Protein AF-A0A3C0WS00-F1 (afdb_monomer)

Foldseek 3Di:
DFDADAPPDQCVVLPPDHRWAWQDKAPRGDDPVDDPVNVVVSVDDDQQDWIKTWTHPPPHPDIDITIGGDHDDDDDQWDWDADPVHLQEIEIEGQEFDPCNLVVVVVSVVVSVVSPHQAYEYELELYAYYDLVRLVSNLQQADAFFQWQKWKFFPPDDIDTDGHHHHHVCNPGHYEYEYAQNRHDSSLSNQQSCVLRVRYFYEEYFYNQHFFDWDWDADPVRDIDTHGGIGMDGPSRPPDDHRRGDGGPHYDPDPDDDPVRRVVVVVVVVVVPD

Radius of gyration: 19.8 Å; Cα contacts (8 Å, |Δi|>4): 601; chains: 1; bounding box: 46×60×44 Å

Sequence (274 aa):
MRVYPYPNSPAAEAGVPSGSILLSVDDLTVDSDTPDDAVISALRGDVGSKVVVRVTPQGATEPVSFSIERREFGIPSVSWFILPEQPALGVVKVTGFSATTADEISAAIQDVEVQGASALVLDLRDNGGGLVEAGVDVVKLFAKAGSTIIAQHQPDRADQVTRTLTNGKYADLPLLVLVNQNTASSAEIVAGALQALDRASIIGKQTYGKDTIQLVFDLTDGSSIHVTSARWSLPANPAFTSGAGIVPDFPLTLDAPADSDYYRAALEVYSSNP

Solvent-accessible surface area (backbone atoms only — not comparable to full-atom values): 14671 Å² total; per-residue (Å²): 86,72,41,66,56,50,86,95,28,50,47,38,75,57,61,55,57,67,60,12,35,44,44,27,43,64,92,45,74,44,53,94,83,54,54,67,67,60,54,54,53,60,74,50,76,60,72,76,39,76,45,42,38,32,27,31,42,76,96,53,92,63,74,49,77,41,76,27,58,36,66,92,70,87,80,68,38,51,46,65,50,66,42,84,94,43,50,47,36,20,37,39,36,35,61,36,32,41,93,56,34,45,60,46,48,54,51,47,51,54,54,32,42,76,72,54,23,71,31,40,34,42,33,29,49,68,6,66,13,58,41,56,66,27,21,52,48,44,40,43,37,42,34,50,51,69,41,61,48,38,32,38,46,38,83,101,50,80,70,48,72,44,60,35,85,50,63,17,91,44,45,85,55,48,42,36,36,37,37,20,57,48,13,13,32,21,39,41,51,32,52,40,30,32,43,41,66,75,56,27,55,33,33,28,39,50,22,51,18,49,41,65,39,67,47,78,45,78,44,98,85,76,52,72,50,78,43,79,60,32,36,52,49,43,86,56,26,88,85,65,44,90,61,60,29,47,74,38,80,48,63,58,83,62,94,79,68,53,74,69,51,56,56,50,50,52,49,56,51,39,76,75,61,116

pLDDT: mean 93.08, std 5.53, range [60.69, 98.62]

Secondary structure (DSSP, 8-state):
-EE-PPTTSHHHHTTPPTTEEEEEETTEE--SSS-HHHHHHHH---TT-EEEEEEE-TT-SS-EEEEEE-------SEEEEEETTEEEEEEEEE--B-TTHHHHHHHHHHHHHHTT--EEEEE-TT---B-HHHHHHHHHHHPPTT-EEEEEE-TTS--EEEE-SS--TTTTS-EEEEE-TT--THHHHHHHHHHHTT-SEEEES------EEEEEEE-TTS-EEEEEEEEEE-TT-TT--TTT-PPPSEE--SSS--HHHHHHHHHHHHHH--

Nearest PDB structures (foldseek):
  8sxg-assembly1_A  TM=6.973E-01  e=4.260E-23  Pseudomonas aeruginosa
  8sxe-assembly1_A  TM=7.063E-01  e=1.933E-22  Pseudomonas aeruginosa
  8sxh-assembly1_I  TM=6.949E-01  e=6.912E-23  Pseudomonas aeruginosa
  8sxe-assembly1_B  TM=6.191E-01  e=1.191E-22  Pseudomonas aeruginosa
  8sxf-assembly1_B  TM=6.201E-01  e=6.885E-22  Pseudomonas aeruginosa

Mean predicted aligned error: 6.3 Å

Structure (mmCIF, N/CA/C/O backbone):
data_AF-A0A3C0WS00-F1
#
_entry.id   AF-A0A3C0WS00-F1
#
loop_
_atom_site.group_PDB
_atom_site.id
_atom_site.type_symbol
_atom_site.label_atom_id
_atom_site.label_alt_id
_atom_site.label_comp_id
_atom_site.label_asym_id
_atom_site.label_entity_id
_atom_site.label_seq_id
_atom_site.pdbx_PDB_ins_code
_atom_site.Cartn_x
_atom_site.Cartn_y
_atom_site.Cartn_z
_atom_site.occupancy
_atom_site.B_iso_or_equiv
_atom_site.auth_seq_id
_atom_site.auth_comp_id
_atom_site.auth_asym_id
_atom_site.auth_atom_id
_atom_site.pdbx_PDB_model_num
ATOM 1 N N . MET A 1 1 ? 4.156 15.628 -13.295 1.00 81.25 1 MET A N 1
ATOM 2 C CA . MET A 1 1 ? 3.982 14.662 -12.177 1.00 81.25 1 MET A CA 1
ATOM 3 C C . MET A 1 1 ? 4.979 14.934 -11.049 1.00 81.25 1 MET A C 1
ATOM 5 O O . MET A 1 1 ? 6.005 15.556 -11.315 1.00 81.25 1 MET A O 1
ATOM 9 N N . ARG A 1 2 ? 4.708 14.485 -9.813 1.00 87.19 2 ARG A N 1
ATOM 10 C CA . ARG A 1 2 ? 5.693 14.504 -8.710 1.00 87.19 2 ARG A CA 1
ATOM 11 C C . ARG A 1 2 ? 6.498 13.205 -8.699 1.00 87.19 2 ARG A C 1
ATOM 13 O O . ARG A 1 2 ? 5.938 12.149 -8.973 1.00 87.19 2 ARG A O 1
ATOM 20 N N . VAL A 1 3 ? 7.786 13.285 -8.375 1.00 88.50 3 VAL A N 1
ATOM 21 C CA . VAL A 1 3 ? 8.678 12.121 -8.275 1.00 88.50 3 VAL A CA 1
ATOM 22 C C . VAL A 1 3 ? 9.206 11.935 -6.859 1.00 88.50 3 VAL A C 1
ATOM 24 O O . VAL A 1 3 ? 9.536 12.895 -6.164 1.00 88.50 3 VAL A O 1
ATOM 27 N N . TYR A 1 4 ? 9.311 10.673 -6.457 1.00 87.00 4 TYR A N 1
ATOM 28 C CA . TYR A 1 4 ? 9.761 10.245 -5.137 1.00 87.00 4 TYR A CA 1
ATOM 29 C C . TYR A 1 4 ? 10.824 9.157 -5.337 1.00 87.00 4 TYR A C 1
ATOM 31 O O . TYR A 1 4 ? 10.469 7.997 -5.557 1.00 87.00 4 TYR A O 1
ATOM 39 N N . PRO A 1 5 ? 12.121 9.517 -5.383 1.00 88.12 5 PRO A N 1
ATOM 40 C CA . PRO A 1 5 ? 13.195 8.547 -5.574 1.00 88.12 5 PRO A CA 1
ATOM 41 C C . PRO A 1 5 ? 13.156 7.444 -4.516 1.00 88.12 5 PRO A C 1
ATOM 43 O O . PRO A 1 5 ? 13.044 7.733 -3.326 1.00 88.12 5 PRO A O 1
ATOM 46 N N . TYR A 1 6 ? 13.292 6.183 -4.936 1.00 84.19 6 TYR A N 1
ATOM 47 C CA . TYR A 1 6 ? 13.371 5.075 -3.986 1.00 84.19 6 TYR A CA 1
ATOM 48 C C . TYR A 1 6 ? 14.619 5.206 -3.094 1.00 84.19 6 TYR A C 1
ATOM 50 O O . TYR A 1 6 ? 15.669 5.659 -3.576 1.00 84.19 6 TYR A O 1
ATOM 58 N N . PRO A 1 7 ? 14.555 4.762 -1.829 1.00 78.88 7 PRO A N 1
ATOM 59 C CA . PRO A 1 7 ? 15.728 4.673 -0.967 1.00 78.88 7 PRO A CA 1
ATOM 60 C C . PRO A 1 7 ? 16.831 3.847 -1.628 1.00 78.88 7 PRO A C 1
ATOM 62 O O . PRO A 1 7 ? 16.555 2.822 -2.250 1.00 78.88 7 PRO A O 1
ATOM 65 N N . ASN A 1 8 ? 18.084 4.286 -1.492 1.00 82.38 8 ASN A N 1
ATOM 66 C CA . ASN A 1 8 ? 19.249 3.627 -2.097 1.00 82.38 8 ASN A CA 1
ATOM 67 C C . ASN A 1 8 ? 19.120 3.420 -3.622 1.00 82.38 8 ASN A C 1
ATOM 69 O O . ASN A 1 8 ? 19.699 2.489 -4.177 1.00 82.38 8 ASN A O 1
ATOM 73 N N . SER A 1 9 ? 18.340 4.249 -4.319 1.00 89.75 9 SER A N 1
ATOM 74 C CA . SER A 1 9 ? 18.300 4.258 -5.785 1.00 89.75 9 SER A CA 1
ATOM 75 C C . SER A 1 9 ? 19.350 5.209 -6.362 1.00 89.75 9 SER A C 1
ATOM 77 O O . SER A 1 9 ? 19.768 6.144 -5.675 1.00 89.75 9 SER A O 1
ATOM 79 N N . PRO A 1 10 ? 19.725 5.058 -7.646 1.00 93.69 10 PRO A N 1
ATOM 80 C CA . PRO A 1 10 ? 20.602 6.020 -8.315 1.00 93.69 10 PRO A CA 1
ATOM 81 C C . PRO A 1 10 ? 20.104 7.464 -8.250 1.00 93.69 10 PRO A C 1
ATOM 83 O O . PRO A 1 10 ? 20.900 8.386 -8.123 1.00 93.69 10 PRO A O 1
ATOM 86 N N . ALA A 1 11 ? 18.786 7.671 -8.320 1.00 93.62 11 ALA A N 1
ATOM 87 C CA . ALA A 1 11 ? 18.193 9.001 -8.231 1.00 93.62 11 ALA A CA 1
ATOM 88 C C . ALA A 1 11 ? 18.352 9.608 -6.826 1.00 93.62 11 ALA A C 1
ATOM 90 O O . ALA A 1 11 ? 18.659 10.793 -6.705 1.00 93.62 11 ALA A O 1
ATOM 91 N N . ALA A 1 12 ? 18.198 8.796 -5.773 1.00 91.38 12 ALA A N 1
ATOM 92 C CA . ALA A 1 12 ? 18.442 9.230 -4.399 1.00 91.38 12 ALA A CA 1
ATOM 93 C C . ALA A 1 12 ? 19.931 9.534 -4.158 1.00 91.38 12 ALA A C 1
ATOM 95 O O . ALA A 1 12 ? 20.258 10.568 -3.582 1.00 91.38 12 ALA A O 1
ATOM 96 N N . GLU A 1 13 ? 20.840 8.691 -4.659 1.00 93.25 13 GLU A N 1
ATOM 97 C CA . GLU A 1 13 ? 22.295 8.907 -4.573 1.00 93.25 13 GLU A CA 1
ATOM 98 C C . GLU A 1 13 ? 22.754 10.149 -5.350 1.00 93.25 13 GLU A C 1
ATOM 100 O O . GLU A 1 13 ? 23.643 10.871 -4.902 1.00 93.25 13 GLU A O 1
ATOM 105 N N . ALA A 1 14 ? 22.111 10.442 -6.484 1.00 95.00 14 ALA A N 1
ATOM 106 C CA . ALA A 1 14 ? 22.331 11.665 -7.252 1.00 95.00 14 ALA A CA 1
ATOM 107 C C . ALA A 1 14 ? 21.750 12.923 -6.576 1.00 95.00 14 ALA A C 1
ATOM 109 O O . ALA A 1 14 ? 21.979 14.032 -7.060 1.00 95.00 14 ALA A O 1
ATOM 110 N N . GLY A 1 15 ? 21.010 12.772 -5.471 1.00 94.56 15 GLY A N 1
ATOM 111 C CA . GLY A 1 15 ? 20.475 13.878 -4.682 1.00 94.56 15 GLY A CA 1
ATOM 112 C C . GLY A 1 15 ? 19.191 14.495 -5.235 1.00 94.56 15 GLY A C 1
ATOM 113 O O . GLY A 1 15 ? 18.905 15.649 -4.918 1.00 94.56 15 GLY A O 1
ATOM 114 N N . VAL A 1 16 ? 18.418 13.765 -6.050 1.00 94.88 16 VAL A N 1
ATOM 115 C CA . VAL A 1 16 ? 17.107 14.241 -6.521 1.00 94.88 16 VAL A CA 1
ATOM 116 C C . VAL A 1 16 ? 16.181 14.433 -5.310 1.00 94.88 16 VAL A C 1
ATOM 118 O O . VAL A 1 16 ? 15.914 13.461 -4.599 1.00 94.88 16 VAL A O 1
ATOM 121 N N . PRO A 1 17 ? 15.659 15.647 -5.052 1.00 91.06 17 PRO A N 1
ATOM 122 C CA . PRO A 1 17 ? 14.817 15.875 -3.885 1.00 91.06 17 PRO A CA 1
ATOM 123 C C . PRO A 1 17 ? 13.467 15.164 -4.015 1.00 91.06 17 PRO A C 1
ATOM 125 O O . PRO A 1 17 ? 12.818 15.213 -5.065 1.00 91.06 17 PRO A O 1
ATOM 128 N N . SER A 1 18 ? 13.026 14.534 -2.928 1.00 87.81 18 SER A N 1
ATOM 129 C CA . SER A 1 18 ? 11.716 13.883 -2.854 1.00 87.81 18 SER A CA 1
ATOM 130 C C . SER A 1 18 ? 10.581 14.901 -3.028 1.00 87.81 18 SER A C 1
ATOM 132 O O . SER A 1 18 ? 10.671 16.028 -2.541 1.00 87.81 18 SER A O 1
ATOM 134 N N . GLY A 1 19 ? 9.527 14.530 -3.758 1.00 86.50 19 GLY A N 1
ATOM 135 C CA . GLY A 1 19 ? 8.382 15.403 -4.035 1.00 86.50 19 GLY A CA 1
ATOM 136 C C . GLY A 1 19 ? 8.625 16.471 -5.107 1.00 86.50 19 GLY A C 1
ATOM 137 O O . GLY A 1 19 ? 7.759 17.324 -5.319 1.00 86.50 19 GLY A O 1
ATOM 138 N N . SER A 1 20 ? 9.765 16.431 -5.806 1.00 92.00 20 SER A N 1
ATOM 139 C CA . SER A 1 20 ? 10.046 17.357 -6.908 1.00 92.00 20 SER A CA 1
ATOM 140 C C . SER A 1 20 ? 9.071 17.164 -8.073 1.00 92.00 20 SER A C 1
ATOM 142 O O . SER A 1 20 ? 8.641 16.047 -8.364 1.00 92.00 20 SER A O 1
ATOM 144 N N . ILE A 1 21 ? 8.749 18.246 -8.782 1.00 92.06 21 ILE A N 1
ATOM 145 C CA . ILE A 1 21 ? 7.953 18.186 -10.014 1.00 92.06 21 ILE A CA 1
ATOM 146 C C . ILE A 1 21 ? 8.889 17.844 -11.173 1.00 92.06 21 ILE A C 1
ATOM 148 O O . ILE A 1 21 ? 9.808 18.608 -11.458 1.00 92.06 21 ILE A O 1
ATOM 152 N N . LEU A 1 22 ? 8.659 16.716 -11.845 1.00 95.44 22 LEU A N 1
ATOM 153 C CA . LEU A 1 22 ? 9.422 16.321 -13.030 1.00 95.44 22 LEU A CA 1
ATOM 154 C C . LEU A 1 22 ? 8.987 17.149 -14.243 1.00 95.44 22 LEU A C 1
ATOM 156 O O . LEU A 1 22 ? 7.798 17.186 -14.554 1.00 95.44 22 LEU A O 1
ATOM 160 N N . LEU A 1 23 ? 9.957 17.789 -14.904 1.00 96.19 23 LEU A N 1
ATOM 161 C CA . LEU A 1 23 ? 9.754 18.612 -16.099 1.00 96.19 23 LEU A CA 1
ATOM 162 C C . LEU A 1 23 ? 10.262 17.939 -17.375 1.00 96.19 23 LEU A C 1
ATOM 164 O O . LEU A 1 23 ? 9.685 18.143 -18.438 1.00 96.19 23 LEU A O 1
ATOM 168 N N . SER A 1 24 ? 11.364 17.187 -17.299 1.00 97.06 24 SER A N 1
ATOM 169 C CA . SER A 1 24 ? 11.886 16.443 -18.449 1.00 97.06 24 SER A CA 1
ATOM 170 C C . SER A 1 24 ? 12.779 15.268 -18.051 1.00 97.06 24 SER A C 1
ATOM 172 O O . SER A 1 24 ? 13.376 15.264 -16.968 1.00 97.06 24 SER A O 1
ATOM 174 N N . VAL A 1 25 ? 12.881 14.295 -18.958 1.00 97.81 25 VAL A N 1
ATOM 175 C CA . VAL A 1 25 ? 13.809 13.157 -18.922 1.00 97.81 25 VAL A CA 1
ATOM 176 C C . VAL A 1 25 ? 14.542 13.120 -20.261 1.00 97.81 25 VAL A C 1
ATOM 178 O O . VAL A 1 25 ? 13.932 12.832 -21.287 1.00 97.81 25 VAL A O 1
ATOM 181 N N . ASP A 1 26 ? 15.831 13.450 -20.261 1.00 96.06 26 ASP A N 1
ATOM 182 C CA . ASP A 1 26 ? 16.601 13.738 -21.474 1.00 96.06 26 ASP A CA 1
ATOM 183 C C . ASP A 1 26 ? 15.837 14.740 -22.375 1.00 96.06 26 ASP A C 1
ATOM 185 O O . ASP A 1 26 ? 15.511 15.844 -21.925 1.00 96.06 26 ASP A O 1
ATOM 189 N N . ASP A 1 27 ? 15.515 14.352 -23.612 1.00 94.25 27 ASP A N 1
ATOM 190 C CA . ASP A 1 27 ? 14.779 15.176 -24.582 1.00 94.25 27 ASP A CA 1
ATOM 191 C C . ASP A 1 27 ? 13.245 15.100 -24.421 1.00 94.25 27 ASP A C 1
ATOM 193 O O . ASP A 1 27 ? 12.511 15.874 -25.044 1.00 94.25 27 ASP A O 1
ATOM 197 N N . LEU A 1 28 ? 12.730 14.185 -23.590 1.00 96.38 28 LEU A N 1
ATOM 198 C CA . LEU A 1 28 ? 11.296 14.057 -23.331 1.00 96.38 28 LEU A CA 1
ATOM 199 C C . LEU A 1 28 ? 10.846 15.140 -22.346 1.00 96.38 28 LEU A C 1
ATOM 201 O O . LEU A 1 28 ? 11.199 15.102 -21.167 1.00 96.38 28 LEU A O 1
ATOM 205 N N . THR A 1 29 ? 10.023 16.080 -22.810 1.00 96.56 29 THR A N 1
ATOM 206 C CA . THR A 1 29 ? 9.305 17.012 -21.923 1.00 96.56 29 THR A CA 1
ATOM 207 C C . THR A 1 29 ? 8.137 16.287 -21.259 1.00 96.56 29 THR A C 1
ATOM 209 O O . THR A 1 29 ? 7.443 15.521 -21.920 1.00 96.56 29 THR A O 1
ATOM 212 N N . VAL A 1 30 ? 7.938 16.521 -19.961 1.00 95.25 30 VAL A N 1
ATOM 213 C CA . VAL A 1 30 ? 6.883 15.900 -19.155 1.00 95.25 30 VAL A CA 1
ATOM 214 C C . VAL A 1 30 ? 5.878 16.964 -18.730 1.00 95.25 30 VAL A C 1
ATOM 216 O O . VAL A 1 30 ? 6.203 17.882 -17.975 1.00 95.25 30 VAL A O 1
ATOM 219 N N . ASP A 1 31 ? 4.645 16.813 -19.191 1.00 91.50 31 ASP A N 1
ATOM 220 C CA . ASP A 1 31 ? 3.495 17.649 -18.848 1.00 91.50 31 ASP A CA 1
ATOM 221 C C . ASP A 1 31 ? 2.331 16.801 -18.297 1.00 91.50 31 ASP A C 1
ATOM 223 O O . ASP A 1 31 ? 2.536 15.678 -17.834 1.00 91.50 31 ASP A O 1
ATOM 227 N N . SER A 1 32 ? 1.121 17.367 -18.244 1.00 84.88 32 SER A N 1
ATOM 228 C CA . SER A 1 32 ? -0.075 16.673 -17.745 1.00 84.88 32 SER A CA 1
ATOM 229 C C . SER A 1 32 ? -0.596 15.584 -18.678 1.00 84.88 32 SER A C 1
ATOM 231 O O . SER A 1 32 ? -1.315 14.705 -18.212 1.00 84.88 32 SER A O 1
ATOM 233 N N . ASP A 1 33 ? -0.254 15.652 -19.963 1.00 87.69 33 ASP A N 1
ATOM 234 C CA . ASP A 1 33 ? -0.791 14.769 -21.000 1.00 87.69 33 ASP A CA 1
ATOM 235 C C . ASP A 1 33 ? 0.204 13.652 -21.349 1.00 87.69 33 ASP A C 1
ATOM 237 O O . ASP A 1 33 ? -0.118 12.723 -22.091 1.00 87.69 33 ASP A O 1
ATOM 241 N N . THR A 1 34 ? 1.420 13.735 -20.804 1.00 88.94 34 THR A N 1
ATOM 242 C CA . THR A 1 34 ? 2.481 12.753 -20.998 1.00 88.94 34 THR A CA 1
ATOM 243 C C . THR A 1 34 ? 2.138 11.442 -20.278 1.00 88.94 34 THR A C 1
ATOM 245 O O . THR A 1 34 ? 2.012 11.444 -19.053 1.00 88.94 34 THR A O 1
ATOM 248 N N . PRO A 1 35 ? 2.038 10.307 -20.997 1.00 88.44 35 PRO A N 1
ATOM 249 C CA . PRO A 1 35 ? 1.759 9.010 -20.388 1.00 88.44 35 PRO A CA 1
ATOM 250 C C . PRO A 1 35 ? 2.867 8.532 -19.436 1.00 88.44 35 PRO A C 1
ATOM 252 O O . PRO A 1 35 ? 4.059 8.657 -19.735 1.00 88.44 35 PRO A O 1
ATOM 255 N N . ASP A 1 36 ? 2.482 7.921 -18.313 1.00 84.94 36 ASP A N 1
ATOM 256 C CA . ASP A 1 36 ? 3.424 7.405 -17.309 1.00 84.94 36 ASP A CA 1
ATOM 257 C C . ASP A 1 36 ? 4.389 6.354 -17.886 1.00 84.94 36 ASP A C 1
ATOM 259 O O . ASP A 1 36 ? 5.573 6.331 -17.545 1.00 84.94 36 ASP A O 1
ATOM 263 N N . ASP A 1 37 ? 3.914 5.496 -18.792 1.00 84.19 37 ASP A N 1
ATOM 264 C CA . ASP A 1 37 ? 4.720 4.462 -19.449 1.00 84.19 37 ASP A CA 1
ATOM 265 C C . ASP A 1 37 ? 5.820 5.051 -20.346 1.00 84.19 37 ASP A C 1
ATOM 267 O O . ASP A 1 37 ? 6.938 4.524 -20.376 1.00 84.19 37 ASP A O 1
ATOM 271 N N . ALA A 1 38 ? 5.547 6.173 -21.015 1.00 91.25 38 ALA A N 1
ATOM 272 C CA . ALA A 1 38 ? 6.540 6.923 -21.774 1.00 91.25 38 ALA A CA 1
ATOM 273 C C . ALA A 1 38 ? 7.634 7.487 -20.852 1.00 91.25 38 ALA A C 1
ATOM 275 O O . ALA A 1 38 ? 8.823 7.328 -21.142 1.00 91.25 38 ALA A O 1
ATOM 276 N N . VAL A 1 39 ? 7.254 8.068 -19.706 1.00 93.50 39 VAL A N 1
ATOM 277 C CA . VAL A 1 39 ? 8.212 8.583 -18.710 1.00 93.50 39 VAL A CA 1
ATOM 278 C C . VAL A 1 39 ? 9.069 7.452 -18.139 1.00 93.50 39 VAL A C 1
ATOM 280 O O . VAL A 1 39 ? 10.296 7.554 -18.105 1.00 93.50 39 VAL A O 1
ATOM 283 N N . ILE A 1 40 ? 8.445 6.343 -17.733 1.00 89.81 40 ILE A N 1
ATOM 284 C CA . ILE A 1 40 ? 9.144 5.160 -17.209 1.00 89.81 40 ILE A CA 1
ATOM 285 C C . ILE A 1 40 ? 10.119 4.602 -18.252 1.00 89.81 40 ILE A C 1
ATOM 287 O O . ILE A 1 40 ? 11.238 4.217 -17.905 1.00 89.81 40 ILE A O 1
ATOM 291 N N . SER A 1 41 ? 9.722 4.575 -19.525 1.00 90.94 41 SER A N 1
ATOM 292 C CA . SER A 1 41 ? 10.574 4.087 -20.612 1.00 90.94 41 SER A CA 1
ATOM 293 C C . SER A 1 41 ? 11.785 4.988 -20.842 1.00 90.94 41 SER A C 1
ATOM 295 O O . SER A 1 41 ? 12.884 4.469 -21.009 1.00 90.94 41 SER A O 1
ATOM 297 N N . ALA A 1 42 ? 11.618 6.313 -20.777 1.00 94.00 42 ALA A N 1
ATOM 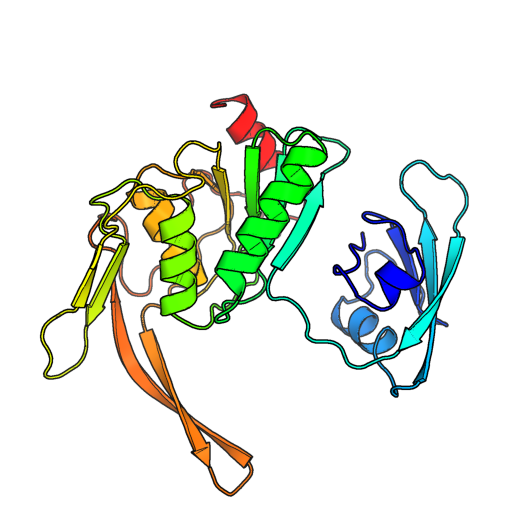298 C CA . ALA A 1 42 ? 12.721 7.270 -20.897 1.00 94.00 42 ALA A CA 1
ATOM 299 C C . ALA A 1 42 ? 13.708 7.196 -19.712 1.00 94.00 42 ALA A C 1
ATOM 301 O O . ALA A 1 42 ? 14.920 7.352 -19.877 1.00 94.00 42 ALA A O 1
ATOM 302 N N . LEU A 1 43 ? 13.206 6.919 -18.504 1.00 93.25 43 LEU A N 1
ATOM 303 C CA . LEU A 1 43 ? 14.048 6.732 -17.317 1.00 93.25 43 LEU A CA 1
ATOM 304 C C . LEU A 1 43 ? 14.897 5.453 -17.407 1.00 93.25 43 LEU A C 1
ATOM 306 O O . LEU A 1 43 ? 16.021 5.416 -16.897 1.00 93.25 43 LEU A O 1
ATOM 310 N N . ARG A 1 44 ? 14.392 4.411 -18.074 1.00 91.44 44 ARG A N 1
ATOM 311 C CA . ARG A 1 44 ? 15.111 3.151 -18.313 1.00 91.44 44 ARG A CA 1
ATOM 312 C C . ARG A 1 44 ? 16.125 3.279 -19.454 1.00 91.44 44 ARG A C 1
ATOM 314 O O . ARG A 1 44 ? 16.093 4.209 -20.248 1.00 91.44 44 ARG A O 1
ATOM 321 N N . GLY A 1 45 ? 17.071 2.349 -19.496 1.00 92.56 45 GLY A N 1
ATOM 322 C CA . GLY A 1 45 ? 18.146 2.311 -20.486 1.00 92.56 45 GLY A CA 1
ATOM 323 C C . GLY A 1 45 ? 19.280 1.398 -20.034 1.00 92.56 45 GLY A C 1
ATOM 324 O O . GLY A 1 45 ? 19.183 0.761 -18.984 1.00 92.56 45 GLY A O 1
ATOM 325 N N . ASP A 1 46 ? 20.355 1.357 -20.816 1.00 93.50 46 ASP A N 1
ATOM 326 C CA . ASP A 1 46 ? 21.481 0.454 -20.573 1.00 93.50 46 ASP A CA 1
ATOM 327 C C . ASP A 1 46 ? 22.185 0.754 -19.243 1.00 93.50 46 ASP A C 1
ATOM 329 O O . ASP A 1 46 ? 22.411 1.917 -18.889 1.00 93.50 46 ASP A O 1
ATOM 333 N N . VAL A 1 47 ? 22.566 -0.294 -18.509 1.00 93.75 47 VAL A N 1
ATOM 334 C CA . VAL A 1 47 ? 23.347 -0.174 -17.267 1.00 93.75 47 VAL A CA 1
ATOM 335 C C . VAL A 1 47 ? 24.675 0.542 -17.551 1.00 93.75 47 VAL A C 1
ATOM 337 O O . VAL A 1 47 ? 25.370 0.222 -18.511 1.00 93.75 47 VAL A O 1
ATOM 340 N N . GLY A 1 48 ? 25.020 1.528 -16.722 1.00 95.00 48 GLY A N 1
ATOM 341 C CA . GLY A 1 48 ? 26.187 2.404 -16.870 1.00 95.00 48 GLY A CA 1
ATOM 342 C C . GLY A 1 48 ? 25.963 3.618 -17.781 1.00 95.00 48 GLY A C 1
ATOM 343 O O . GLY A 1 48 ? 26.787 4.533 -17.800 1.00 95.00 48 GLY A O 1
ATOM 344 N N . SER A 1 49 ? 24.851 3.675 -18.527 1.00 97.25 49 SER A N 1
ATOM 345 C CA . SER A 1 49 ? 24.465 4.892 -19.255 1.00 97.25 49 SER A CA 1
ATOM 346 C C . SER A 1 49 ? 23.968 5.976 -18.293 1.00 97.25 49 SER A C 1
ATOM 348 O O . SER A 1 49 ? 23.682 5.712 -17.126 1.00 97.25 49 SER A O 1
ATOM 350 N N . LYS A 1 50 ? 23.845 7.216 -18.773 1.00 97.31 50 LYS A N 1
ATOM 351 C CA . LYS A 1 50 ? 23.323 8.336 -17.980 1.00 97.31 50 LYS A CA 1
ATOM 352 C C . LYS A 1 50 ? 21.966 8.791 -18.494 1.00 97.31 50 LYS A C 1
ATOM 354 O O . LYS A 1 50 ? 21.716 8.740 -19.695 1.00 97.31 50 LYS A O 1
ATOM 359 N N . VAL A 1 51 ? 21.134 9.251 -17.569 1.00 97.75 51 VAL A N 1
ATOM 360 C CA . VAL A 1 51 ? 19.888 9.976 -17.832 1.00 97.75 51 VAL A CA 1
ATOM 361 C C . VAL A 1 51 ? 19.954 11.329 -17.142 1.00 97.75 51 VAL A C 1
ATOM 363 O O . VAL A 1 51 ? 20.429 11.427 -16.006 1.00 97.75 51 VAL A O 1
ATOM 366 N N . VAL A 1 52 ? 19.497 12.379 -17.815 1.00 98.12 52 VAL A N 1
ATOM 367 C CA . VAL A 1 52 ? 19.370 13.712 -17.229 1.00 98.12 52 VAL A CA 1
ATOM 368 C C . VAL A 1 52 ? 17.907 13.969 -16.915 1.00 98.12 52 VAL A C 1
ATOM 370 O O . VAL A 1 52 ? 17.072 14.033 -17.810 1.00 98.12 52 VAL A O 1
ATOM 373 N N . VAL A 1 53 ? 17.592 14.159 -15.639 1.00 97.81 53 VAL A N 1
ATOM 374 C CA . VAL A 1 53 ? 16.250 14.579 -15.220 1.00 97.81 53 VAL A CA 1
ATOM 375 C C . VAL A 1 53 ? 16.272 16.045 -14.837 1.00 97.81 53 VAL A C 1
ATOM 377 O O . VAL A 1 53 ? 17.161 16.487 -14.107 1.00 97.81 53 VAL A O 1
ATOM 380 N N . ARG A 1 54 ? 15.289 16.807 -15.313 1.00 97.44 54 ARG A N 1
ATOM 381 C CA . ARG A 1 54 ? 15.079 18.195 -14.899 1.00 97.44 54 ARG A CA 1
ATOM 382 C C . ARG A 1 54 ? 13.847 18.262 -14.022 1.00 97.44 54 ARG A C 1
ATOM 384 O O . ARG A 1 54 ? 12.763 17.849 -14.435 1.00 97.44 54 ARG A O 1
ATOM 391 N N . VAL A 1 55 ? 14.013 18.787 -12.816 1.00 96.94 55 VAL A N 1
ATOM 392 C CA . VAL A 1 55 ? 12.947 18.845 -11.818 1.00 96.94 55 VAL A CA 1
ATOM 393 C C . VAL A 1 55 ? 12.854 20.233 -11.202 1.00 96.94 55 VAL A C 1
ATOM 395 O O . VAL A 1 55 ? 13.849 20.947 -11.130 1.00 96.94 55 VAL A O 1
ATOM 398 N N . THR A 1 56 ? 11.680 20.600 -10.705 1.00 95.88 56 THR A N 1
ATOM 399 C CA . THR A 1 56 ? 11.521 21.737 -9.794 1.00 95.88 56 THR A CA 1
ATOM 400 C C . THR A 1 56 ? 11.380 21.193 -8.375 1.00 95.88 56 THR A C 1
ATOM 402 O O . THR A 1 56 ? 10.344 20.588 -8.071 1.00 95.88 56 THR A O 1
ATOM 405 N N . PRO A 1 57 ? 12.401 21.359 -7.510 1.00 92.56 57 PRO A N 1
ATOM 406 C CA . PRO A 1 57 ? 12.293 21.000 -6.105 1.00 92.56 57 PRO A CA 1
ATOM 407 C C . PRO A 1 57 ? 11.160 21.757 -5.426 1.00 92.56 57 PRO A C 1
ATOM 409 O O . PRO A 1 57 ? 10.799 22.871 -5.813 1.00 92.56 57 PRO A O 1
ATOM 412 N N . GLN A 1 58 ? 10.609 21.165 -4.376 1.00 82.06 58 GLN A N 1
ATOM 413 C CA . GLN A 1 58 ? 9.535 21.808 -3.646 1.00 82.06 58 GLN A CA 1
ATOM 414 C C . GLN A 1 58 ? 9.998 23.141 -3.029 1.00 82.06 58 GLN A C 1
ATOM 416 O O . GLN A 1 58 ? 11.042 23.215 -2.386 1.00 82.06 58 GLN A O 1
ATOM 421 N N . GLY A 1 59 ? 9.212 24.204 -3.230 1.00 80.81 59 GLY A N 1
ATOM 422 C CA . GLY A 1 59 ? 9.520 25.546 -2.723 1.00 80.81 59 GLY A CA 1
ATOM 423 C C . GLY A 1 59 ? 10.591 26.301 -3.519 1.00 80.81 59 GLY A C 1
ATOM 424 O O . GLY A 1 59 ? 10.843 27.467 -3.223 1.00 80.81 59 GLY A O 1
ATOM 425 N N . ALA A 1 60 ? 11.191 25.680 -4.539 1.00 87.19 60 ALA A N 1
ATOM 426 C CA . ALA A 1 60 ? 12.101 26.346 -5.460 1.00 87.19 60 ALA A CA 1
ATOM 427 C C . ALA A 1 60 ? 11.336 26.974 -6.634 1.00 87.19 60 ALA A C 1
ATOM 429 O O . ALA A 1 60 ? 10.330 26.439 -7.101 1.00 87.19 60 ALA A O 1
ATOM 430 N N . THR A 1 61 ? 11.833 28.106 -7.134 1.00 84.88 61 THR A N 1
ATOM 431 C CA . THR A 1 61 ? 11.314 28.749 -8.354 1.00 84.88 61 THR A CA 1
ATOM 432 C C . THR A 1 61 ? 12.061 28.308 -9.607 1.00 84.88 61 THR A C 1
ATOM 434 O O . THR A 1 61 ? 11.495 28.334 -10.695 1.00 84.88 61 THR A O 1
ATOM 437 N N . GLU A 1 62 ? 13.317 27.883 -9.457 1.00 92.81 62 GLU A N 1
ATOM 438 C CA . GLU A 1 62 ? 14.184 27.510 -10.570 1.00 92.81 62 GLU A CA 1
ATOM 439 C C . GLU A 1 62 ? 14.327 25.986 -10.686 1.00 92.81 62 GLU A C 1
ATOM 441 O O . GLU A 1 62 ? 14.599 25.316 -9.683 1.00 92.81 62 GLU A O 1
ATOM 446 N N . PRO A 1 63 ? 14.182 25.420 -11.897 1.00 95.00 63 PRO A N 1
ATOM 447 C CA . PRO A 1 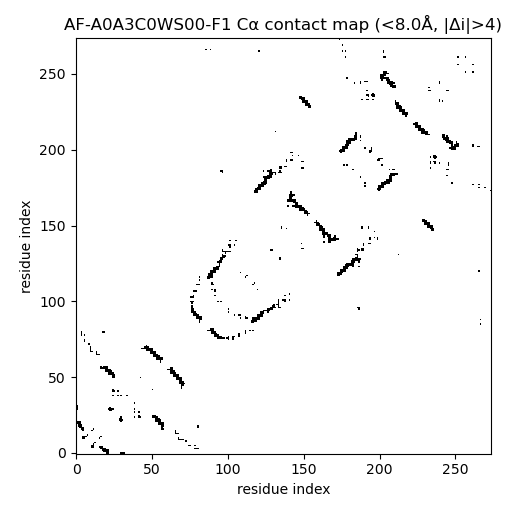63 ? 14.444 24.008 -12.130 1.00 95.00 63 PRO A CA 1
ATOM 448 C C . PRO A 1 63 ? 15.924 23.644 -11.978 1.00 95.00 63 PRO A C 1
ATOM 450 O O . PRO A 1 63 ? 16.810 24.391 -12.394 1.00 95.00 63 PRO A O 1
ATOM 453 N N . VAL A 1 64 ? 16.186 22.436 -11.485 1.00 97.00 64 VAL A N 1
ATOM 454 C CA . VAL A 1 64 ? 17.520 21.853 -11.312 1.00 97.00 64 VAL A CA 1
ATOM 455 C C . VAL A 1 64 ? 17.623 20.568 -12.131 1.00 97.00 64 VAL A C 1
ATOM 457 O O . VAL A 1 64 ? 16.673 19.786 -12.195 1.00 97.00 64 VAL A O 1
ATOM 460 N N . SER A 1 65 ? 18.777 20.351 -12.762 1.00 97.44 65 SER A N 1
ATOM 461 C CA . SER A 1 65 ? 19.060 19.133 -13.524 1.00 97.44 65 SER A CA 1
ATOM 462 C C . SER A 1 65 ? 19.963 18.188 -12.741 1.00 97.44 65 SER A C 1
ATOM 464 O O . SER A 1 65 ? 20.969 18.613 -12.175 1.00 97.44 65 SER A O 1
ATOM 466 N N . PHE A 1 66 ? 19.641 16.899 -12.776 1.00 97.88 66 PHE A N 1
ATOM 467 C CA . PHE A 1 66 ? 20.410 15.833 -12.146 1.00 97.88 66 PHE A CA 1
ATOM 468 C C . PHE A 1 66 ? 20.838 14.820 -13.205 1.00 97.88 66 PHE A C 1
ATOM 470 O O . PHE A 1 66 ? 20.008 14.318 -13.959 1.00 97.88 66 PHE A O 1
ATOM 477 N N . SER A 1 67 ? 22.138 14.522 -13.259 1.00 97.50 67 SER A N 1
ATOM 478 C CA . SER A 1 67 ? 22.685 13.445 -14.088 1.00 97.50 67 SER A CA 1
ATOM 479 C C . SER A 1 67 ? 22.752 12.173 -13.255 1.00 97.50 67 SER A C 1
ATOM 481 O O . SER A 1 67 ? 23.539 12.097 -12.315 1.00 97.50 67 SER A O 1
ATOM 483 N N . ILE A 1 68 ? 21.979 11.164 -13.636 1.00 97.69 68 ILE A N 1
ATOM 484 C CA . ILE A 1 68 ? 21.838 9.907 -12.904 1.00 97.69 68 ILE A CA 1
ATOM 485 C C . ILE A 1 68 ? 22.453 8.783 -13.737 1.00 97.69 68 ILE A C 1
ATOM 487 O O . ILE A 1 68 ? 22.158 8.658 -14.924 1.00 97.69 68 ILE A O 1
ATOM 491 N N . GLU A 1 69 ? 23.308 7.963 -13.131 1.00 96.75 69 GLU A N 1
ATOM 492 C CA . GLU A 1 69 ? 23.827 6.750 -13.768 1.00 96.75 69 GLU A CA 1
ATOM 493 C C . GLU A 1 69 ? 22.806 5.614 -13.633 1.00 96.75 69 GLU A C 1
ATOM 495 O O . GLU A 1 69 ? 22.363 5.282 -12.533 1.00 96.75 69 GLU A O 1
ATOM 500 N N . ARG A 1 70 ? 22.400 5.020 -14.757 1.00 95.31 70 ARG A N 1
ATOM 501 C CA . ARG A 1 70 ? 21.462 3.899 -14.774 1.00 95.31 70 ARG A CA 1
ATOM 502 C C . ARG A 1 70 ? 22.161 2.659 -14.229 1.00 95.31 70 ARG A C 1
ATOM 504 O O . ARG A 1 70 ? 23.195 2.245 -14.745 1.00 95.31 70 ARG A O 1
ATOM 511 N N . ARG A 1 71 ? 21.570 2.020 -13.223 1.00 91.81 71 ARG A N 1
ATOM 512 C CA . ARG A 1 71 ? 22.019 0.720 -12.712 1.00 91.81 71 ARG A CA 1
ATOM 513 C C . ARG A 1 71 ? 20.827 -0.182 -12.458 1.00 91.81 71 ARG A C 1
ATOM 515 O O . ARG A 1 71 ? 19.724 0.301 -12.202 1.00 91.81 71 ARG A O 1
ATOM 522 N N . GLU A 1 72 ? 21.075 -1.481 -12.468 1.00 85.94 72 GLU A N 1
ATOM 523 C CA . GLU A 1 72 ? 20.113 -2.435 -11.942 1.00 85.94 72 GLU A CA 1
ATOM 524 C C . GLU A 1 72 ? 20.037 -2.291 -10.419 1.00 85.94 72 GLU A C 1
ATOM 526 O O . GLU A 1 72 ? 21.052 -2.304 -9.722 1.00 85.94 72 GLU A O 1
ATOM 531 N N . PHE A 1 73 ? 18.830 -2.117 -9.895 1.00 81.25 73 PHE A N 1
ATOM 532 C CA . PHE A 1 73 ? 18.568 -2.166 -8.465 1.00 81.25 73 PHE A CA 1
ATOM 533 C C . PHE A 1 73 ? 17.215 -2.838 -8.248 1.00 81.25 73 PHE A C 1
ATOM 535 O O . PHE A 1 73 ? 16.316 -2.720 -9.085 1.00 81.25 73 PHE A O 1
ATOM 542 N N . GLY A 1 74 ? 17.073 -3.562 -7.139 1.00 74.50 74 GLY A N 1
ATOM 543 C CA . GLY A 1 74 ? 15.786 -4.138 -6.766 1.00 74.50 74 GLY A CA 1
ATOM 544 C C . GLY A 1 74 ? 14.780 -3.017 -6.534 1.00 74.50 74 GLY A C 1
ATOM 545 O O . GLY A 1 74 ? 15.013 -2.156 -5.687 1.00 74.50 74 GLY A O 1
ATOM 546 N N . ILE A 1 75 ? 13.688 -3.012 -7.298 1.00 76.88 75 ILE A N 1
ATOM 547 C CA . ILE A 1 75 ? 12.590 -2.071 -7.079 1.00 76.88 75 ILE A CA 1
ATOM 548 C C . ILE A 1 75 ? 11.905 -2.501 -5.776 1.00 76.88 75 ILE A C 1
ATOM 550 O O . ILE A 1 75 ? 11.380 -3.617 -5.731 1.00 76.88 75 ILE A O 1
ATOM 554 N N . PRO A 1 76 ? 11.934 -1.674 -4.716 1.00 84.06 76 PRO A N 1
ATOM 555 C CA . PRO A 1 76 ? 11.255 -2.014 -3.477 1.00 84.06 76 PRO A CA 1
ATOM 556 C C . PRO A 1 76 ? 9.748 -2.085 -3.725 1.00 84.06 76 PRO A C 1
ATOM 558 O O . PRO A 1 76 ? 9.199 -1.391 -4.584 1.00 84.06 76 PRO A O 1
ATOM 561 N N . SER A 1 7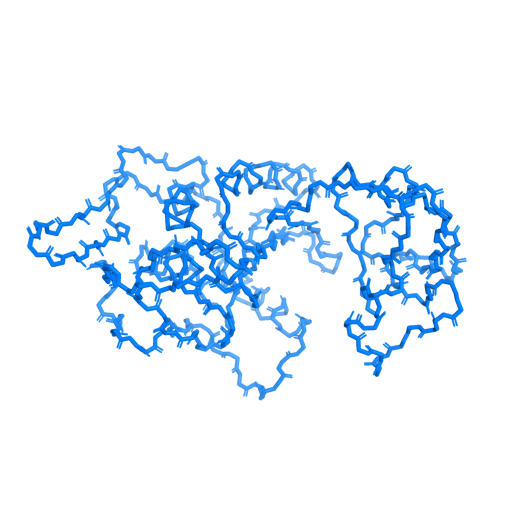7 ? 9.073 -2.926 -2.951 1.00 89.00 77 SER A N 1
ATOM 562 C CA . SER A 1 77 ? 7.615 -3.055 -3.001 1.00 89.00 77 SER A CA 1
ATOM 563 C C . SER A 1 77 ? 6.896 -1.858 -2.371 1.00 89.00 77 SER A C 1
ATOM 565 O O . SER A 1 77 ? 5.698 -1.665 -2.589 1.00 89.00 77 SER A O 1
ATOM 567 N N . VAL A 1 78 ? 7.641 -1.046 -1.616 1.00 94.00 78 VAL A N 1
ATOM 568 C CA . VAL A 1 78 ? 7.153 0.113 -0.878 1.00 94.00 78 VAL A CA 1
ATOM 569 C C . VAL A 1 78 ? 7.934 1.372 -1.255 1.00 94.00 78 VAL A C 1
ATOM 571 O O . VAL A 1 78 ? 9.165 1.381 -1.288 1.00 94.00 78 VAL A O 1
ATOM 574 N N . SER A 1 79 ? 7.215 2.467 -1.474 1.00 91.00 79 SER A N 1
ATOM 575 C CA . SER A 1 79 ? 7.747 3.831 -1.449 1.00 91.00 79 SER A CA 1
ATOM 576 C C . SER A 1 79 ? 6.974 4.669 -0.440 1.00 91.00 79 SER A C 1
ATOM 578 O O . SER A 1 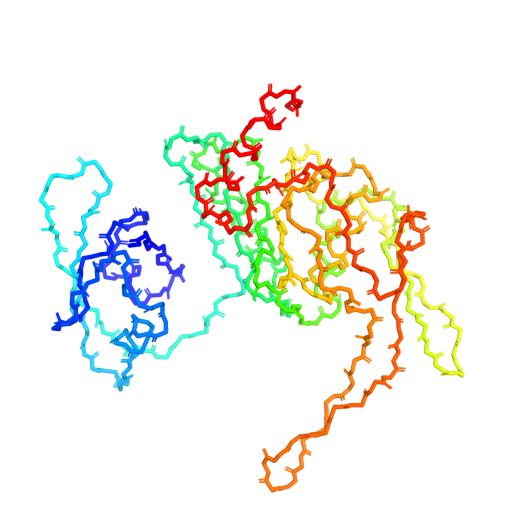79 ? 5.862 4.318 -0.049 1.00 91.00 79 SER A O 1
ATOM 580 N N . TRP A 1 80 ? 7.555 5.773 0.022 1.00 92.62 80 TRP A N 1
ATOM 581 C CA . TRP A 1 80 ? 6.887 6.638 0.987 1.00 92.62 80 TRP A CA 1
ATOM 582 C C . TRP A 1 80 ? 7.291 8.093 0.835 1.00 92.62 80 TRP A C 1
ATOM 584 O O . TRP A 1 80 ? 8.340 8.417 0.275 1.00 92.62 80 TRP A O 1
ATOM 594 N N . PHE A 1 81 ? 6.426 8.972 1.324 1.00 89.56 81 PHE A N 1
ATOM 595 C CA . PHE A 1 81 ? 6.652 10.407 1.338 1.00 89.56 81 PHE A CA 1
ATOM 596 C C . PHE A 1 81 ? 5.747 11.098 2.355 1.00 89.56 81 PHE A C 1
ATOM 598 O O . PHE A 1 81 ? 4.681 10.601 2.715 1.00 89.56 81 PHE A O 1
ATOM 605 N N . ILE A 1 82 ? 6.164 12.289 2.777 1.00 88.38 82 ILE A N 1
ATOM 606 C CA . ILE A 1 82 ? 5.306 13.231 3.489 1.00 88.38 82 ILE A CA 1
ATOM 607 C C . ILE A 1 82 ? 4.620 14.125 2.461 1.00 88.38 82 ILE A C 1
ATOM 609 O O . ILE A 1 82 ? 5.268 14.643 1.547 1.00 88.38 82 ILE A O 1
ATOM 613 N N . LEU A 1 83 ? 3.310 14.321 2.607 1.00 76.88 83 LEU A N 1
ATOM 614 C CA . LEU A 1 83 ? 2.608 15.347 1.847 1.00 76.88 83 LEU A CA 1
ATOM 615 C C . LEU A 1 83 ? 2.941 16.711 2.449 1.00 76.88 83 LEU A C 1
ATOM 617 O O . LEU A 1 83 ? 2.621 16.948 3.612 1.00 76.88 83 LEU A O 1
ATOM 621 N N . PRO A 1 84 ? 3.557 17.635 1.702 1.00 73.94 84 PRO A N 1
ATOM 622 C CA . PRO A 1 84 ? 4.007 18.880 2.308 1.00 73.94 84 PRO A CA 1
ATOM 623 C C . PRO A 1 84 ? 2.873 19.781 2.777 1.00 73.94 84 PRO A C 1
ATOM 625 O O . PRO A 1 84 ? 3.025 20.540 3.730 1.00 73.94 84 PRO A O 1
ATOM 628 N N . GLU A 1 85 ? 1.728 19.700 2.104 1.00 75.19 85 GLU A N 1
ATOM 629 C CA . GLU A 1 85 ? 0.524 20.404 2.511 1.00 75.19 85 GLU A CA 1
ATOM 630 C C . GLU A 1 85 ? -0.086 19.798 3.788 1.00 75.19 85 GLU A C 1
ATOM 632 O O . GLU A 1 85 ? -0.886 20.464 4.437 1.00 75.19 85 GLU A O 1
ATOM 637 N N . GLN A 1 86 ? 0.283 18.559 4.147 1.00 77.12 86 GLN A N 1
ATOM 638 C CA . GLN A 1 86 ? -0.262 17.787 5.268 1.00 77.12 86 GLN A CA 1
ATOM 639 C C . GLN A 1 86 ? 0.822 16.953 5.973 1.00 77.12 86 GLN A C 1
ATOM 641 O O . GLN A 1 86 ? 0.795 15.722 5.910 1.00 77.12 86 GLN A O 1
ATOM 646 N N . PRO A 1 87 ? 1.769 17.595 6.681 1.00 82.12 87 PRO A N 1
ATOM 647 C CA . PRO A 1 87 ? 2.925 16.906 7.256 1.00 82.12 87 PRO A CA 1
ATOM 648 C C . PRO A 1 87 ? 2.566 15.886 8.347 1.00 82.12 87 PRO A C 1
ATOM 650 O O . PRO A 1 87 ? 3.378 15.027 8.672 1.00 82.12 87 PRO A O 1
ATOM 653 N N . ALA A 1 88 ? 1.345 15.953 8.889 1.00 86.25 88 ALA A N 1
ATOM 654 C CA . ALA A 1 88 ? 0.822 14.974 9.837 1.00 86.25 88 ALA A CA 1
ATOM 655 C C . ALA A 1 88 ? 0.585 13.586 9.209 1.00 86.25 88 ALA A C 1
ATOM 657 O O . ALA A 1 88 ? 0.527 12.599 9.940 1.00 86.25 88 ALA A O 1
ATOM 658 N N . LEU A 1 89 ? 0.449 13.501 7.878 1.00 90.56 89 LEU A N 1
ATOM 659 C CA . LEU A 1 89 ? 0.185 12.257 7.158 1.00 90.56 89 LEU A CA 1
ATOM 660 C C . LEU A 1 89 ? 1.450 11.753 6.454 1.00 90.56 89 LEU A C 1
ATOM 662 O O . LEU A 1 89 ? 1.929 12.355 5.489 1.00 90.56 89 LEU A O 1
ATOM 666 N N . GLY A 1 90 ? 1.946 10.601 6.899 1.00 94.81 90 GLY A N 1
ATOM 667 C CA . GLY A 1 90 ? 2.934 9.821 6.163 1.00 94.81 90 GLY A CA 1
ATOM 668 C C . GLY A 1 90 ? 2.241 8.917 5.155 1.00 94.81 90 GLY A C 1
ATOM 669 O O . GLY A 1 90 ? 1.431 8.076 5.537 1.00 94.81 90 GLY A O 1
ATOM 670 N N . VAL A 1 91 ? 2.542 9.072 3.867 1.00 95.06 91 VAL A N 1
ATOM 671 C CA . VAL A 1 91 ? 2.020 8.184 2.824 1.00 95.06 91 VAL A CA 1
ATOM 672 C C . VAL A 1 91 ? 3.016 7.061 2.595 1.00 95.06 91 VAL A C 1
ATOM 674 O O . VAL A 1 91 ? 4.174 7.317 2.278 1.00 95.06 91 VAL A O 1
ATOM 677 N N . VAL A 1 92 ? 2.554 5.820 2.718 1.00 96.81 92 VAL A N 1
ATOM 678 C CA . VAL A 1 92 ? 3.300 4.603 2.394 1.00 96.81 92 VAL A CA 1
ATOM 679 C C . VAL A 1 92 ? 2.563 3.898 1.265 1.00 96.81 92 VAL A C 1
ATOM 681 O O . VAL A 1 92 ? 1.489 3.334 1.464 1.00 96.81 92 VAL A O 1
ATOM 684 N N . LYS A 1 93 ? 3.124 3.964 0.060 1.00 96.31 93 LYS A N 1
ATOM 685 C CA . LYS A 1 93 ? 2.563 3.366 -1.149 1.00 96.31 93 LYS A CA 1
ATOM 686 C C . LYS A 1 93 ? 3.151 1.981 -1.368 1.00 96.31 93 LYS A C 1
ATOM 688 O O . LYS A 1 93 ? 4.366 1.831 -1.453 1.00 96.31 93 LYS A O 1
ATOM 693 N N . VAL A 1 94 ? 2.282 0.984 -1.500 1.00 97.44 94 VAL A N 1
ATOM 694 C CA . VAL A 1 94 ? 2.665 -0.409 -1.753 1.00 97.44 94 VAL A CA 1
ATOM 695 C C . VAL A 1 94 ? 2.271 -0.758 -3.180 1.00 97.44 94 VAL A C 1
ATOM 697 O O . VAL A 1 94 ? 1.088 -0.745 -3.511 1.00 97.44 94 VAL A O 1
ATOM 700 N N . THR A 1 95 ? 3.240 -1.086 -4.030 1.00 91.75 95 THR A N 1
ATOM 701 C CA . THR A 1 95 ? 3.014 -1.379 -5.460 1.00 91.75 95 THR A CA 1
ATOM 702 C C . THR A 1 95 ? 2.881 -2.873 -5.755 1.00 91.75 95 THR A C 1
ATOM 704 O O . THR A 1 95 ? 2.402 -3.254 -6.821 1.00 91.75 95 THR A O 1
ATOM 707 N N . GLY A 1 96 ? 3.255 -3.726 -4.801 1.00 93.69 96 GLY A N 1
ATOM 708 C CA . GLY A 1 96 ? 3.073 -5.173 -4.853 1.00 93.69 96 GLY A CA 1
ATOM 709 C C . GLY A 1 96 ? 3.404 -5.821 -3.512 1.00 93.69 96 GLY A C 1
ATOM 710 O O . GLY A 1 96 ? 3.899 -5.160 -2.606 1.00 93.69 96 GLY A O 1
ATOM 711 N N . PHE A 1 97 ? 3.127 -7.115 -3.374 1.00 95.81 97 PHE A N 1
ATOM 712 C CA . PHE A 1 97 ? 3.415 -7.867 -2.149 1.00 95.81 97 PHE A CA 1
ATOM 713 C C . PHE A 1 97 ? 4.504 -8.918 -2.381 1.00 95.81 97 PHE A C 1
ATOM 715 O O . PHE A 1 97 ? 4.289 -9.919 -3.069 1.00 95.81 97 PHE A O 1
ATOM 722 N N . SER A 1 98 ? 5.666 -8.700 -1.773 1.00 93.56 98 SER A N 1
ATOM 723 C CA . SER A 1 98 ? 6.822 -9.595 -1.749 1.00 93.56 98 SER A CA 1
ATOM 724 C C . SER A 1 98 ? 7.147 -10.004 -0.308 1.00 93.56 98 SER A C 1
ATOM 726 O O . SER A 1 98 ? 6.600 -9.468 0.654 1.00 93.56 98 SER A O 1
ATOM 728 N N . ALA A 1 99 ? 8.077 -10.945 -0.138 1.00 91.38 99 ALA A N 1
ATOM 729 C CA . ALA A 1 99 ? 8.490 -11.400 1.189 1.00 91.38 99 ALA A CA 1
ATOM 730 C C . ALA A 1 99 ? 9.094 -10.281 2.067 1.00 91.38 99 ALA A C 1
ATOM 732 O O . ALA A 1 99 ? 9.136 -10.435 3.282 1.00 91.38 99 ALA A O 1
ATOM 733 N N . THR A 1 100 ? 9.548 -9.169 1.476 1.00 93.12 100 THR A N 1
ATOM 734 C CA . THR A 1 100 ? 10.166 -8.038 2.188 1.00 93.12 100 THR A CA 1
ATOM 735 C C . THR A 1 100 ? 9.187 -6.908 2.507 1.00 93.12 100 THR A C 1
ATOM 737 O O . THR A 1 100 ? 9.531 -6.009 3.270 1.00 93.12 100 THR A O 1
ATOM 740 N N . THR A 1 101 ? 7.957 -6.938 1.979 1.00 96.75 101 THR A N 1
ATOM 741 C CA . THR A 1 101 ? 7.017 -5.805 2.059 1.00 96.75 101 THR A CA 1
ATOM 742 C C . THR A 1 101 ? 6.709 -5.367 3.491 1.00 96.75 101 THR A C 1
ATOM 744 O O . THR A 1 101 ? 6.675 -4.171 3.762 1.00 96.75 101 THR A O 1
ATOM 747 N N . ALA A 1 102 ? 6.512 -6.292 4.434 1.00 97.62 102 ALA A N 1
ATOM 748 C CA . ALA A 1 102 ? 6.203 -5.927 5.821 1.00 97.62 102 ALA A CA 1
ATOM 749 C C . ALA A 1 102 ? 7.372 -5.199 6.521 1.00 97.62 102 ALA A C 1
ATOM 751 O O . ALA A 1 102 ? 7.157 -4.250 7.286 1.00 97.62 102 ALA A O 1
ATOM 752 N N . ASP A 1 103 ? 8.608 -5.598 6.222 1.00 96.12 103 ASP A N 1
ATOM 753 C CA . ASP A 1 103 ? 9.810 -4.944 6.743 1.00 96.12 103 ASP A CA 1
ATOM 754 C C . ASP A 1 103 ? 10.014 -3.573 6.089 1.00 96.12 103 ASP A C 1
ATOM 756 O O . ASP A 1 103 ? 10.308 -2.594 6.776 1.00 96.12 103 ASP A O 1
ATOM 760 N N . GLU A 1 104 ? 9.777 -3.477 4.778 1.00 95.81 104 GLU A N 1
ATOM 761 C CA . GLU A 1 104 ? 9.831 -2.216 4.034 1.00 95.81 104 GLU A CA 1
ATOM 762 C C . GLU A 1 104 ? 8.784 -1.209 4.539 1.00 95.81 104 GLU A C 1
ATOM 764 O O . GLU A 1 104 ? 9.121 -0.046 4.756 1.00 95.81 104 GLU A O 1
ATOM 769 N N . ILE A 1 105 ? 7.547 -1.643 4.823 1.00 98.06 105 ILE A N 1
ATOM 770 C CA . ILE A 1 105 ? 6.522 -0.801 5.466 1.00 98.06 105 ILE A CA 1
ATOM 771 C C . ILE A 1 105 ? 6.992 -0.354 6.851 1.00 98.06 105 ILE A C 1
ATOM 773 O O . ILE A 1 105 ? 6.857 0.816 7.200 1.00 98.06 105 ILE A O 1
ATOM 777 N N . SER A 1 106 ? 7.561 -1.260 7.648 1.00 97.69 106 SER A N 1
ATOM 778 C CA . SER A 1 106 ? 8.042 -0.922 8.991 1.00 97.69 106 SER A CA 1
ATOM 779 C C . SER A 1 106 ? 9.147 0.140 8.961 1.00 97.69 106 SER A C 1
ATOM 781 O O . SER A 1 106 ? 9.142 1.046 9.796 1.00 97.69 106 SER A O 1
ATOM 783 N N . ALA A 1 107 ? 10.071 0.049 8.000 1.00 95.75 107 ALA A N 1
ATOM 784 C CA . ALA A 1 107 ? 11.112 1.049 7.782 1.00 95.75 107 ALA A CA 1
ATOM 785 C C . ALA A 1 107 ? 10.527 2.385 7.294 1.00 95.75 107 ALA A C 1
ATOM 787 O O . ALA A 1 107 ? 10.894 3.438 7.812 1.00 95.75 107 ALA A O 1
ATOM 788 N N . ALA A 1 108 ? 9.571 2.339 6.363 1.00 95.56 108 ALA A N 1
ATOM 789 C CA . ALA A 1 108 ? 8.881 3.520 5.855 1.00 95.56 108 ALA A CA 1
ATOM 790 C C . ALA A 1 108 ? 8.145 4.282 6.967 1.00 95.56 108 ALA A C 1
ATOM 792 O O . ALA A 1 108 ? 8.277 5.499 7.061 1.00 95.56 108 ALA A O 1
ATOM 793 N N . ILE A 1 109 ? 7.427 3.566 7.846 1.00 97.00 109 ILE A N 1
ATOM 794 C CA . ILE A 1 109 ? 6.732 4.154 9.002 1.00 97.00 109 ILE A CA 1
ATOM 795 C C . ILE A 1 109 ? 7.725 4.876 9.916 1.00 97.00 109 ILE A C 1
ATOM 797 O O . ILE A 1 109 ? 7.486 6.016 10.295 1.00 97.00 109 ILE A O 1
ATOM 801 N N . GLN A 1 110 ? 8.859 4.245 10.231 1.00 95.75 110 GLN A N 1
ATOM 802 C CA . GLN A 1 110 ? 9.875 4.864 11.088 1.00 95.75 110 GLN A CA 1
ATOM 803 C C . GLN A 1 110 ? 10.427 6.159 10.485 1.00 95.75 110 GLN A C 1
ATOM 805 O O . GLN A 1 110 ? 10.644 7.130 11.206 1.00 95.75 110 GLN A O 1
ATOM 810 N N . ASP A 1 111 ? 10.645 6.184 9.171 1.00 94.00 111 ASP A N 1
ATOM 811 C CA . ASP A 1 111 ? 11.186 7.357 8.490 1.00 94.00 111 ASP A CA 1
ATOM 812 C C . ASP A 1 111 ? 10.177 8.516 8.437 1.00 94.00 111 ASP A C 1
ATOM 814 O O . ASP A 1 111 ? 10.534 9.656 8.737 1.00 94.00 111 ASP A O 1
ATOM 818 N N . VAL A 1 112 ? 8.900 8.244 8.135 1.00 93.81 112 VAL A N 1
ATOM 819 C CA . VAL A 1 112 ? 7.862 9.294 8.142 1.00 93.81 112 VAL A CA 1
ATOM 820 C C . VAL A 1 112 ? 7.547 9.792 9.557 1.00 93.81 112 VAL A C 1
ATOM 822 O O . VAL A 1 112 ? 7.299 10.983 9.735 1.00 93.81 112 VAL A O 1
ATOM 825 N N . GLU A 1 113 ? 7.625 8.932 10.578 1.00 92.75 113 GLU A N 1
ATOM 826 C CA . GLU A 1 113 ? 7.494 9.329 11.990 1.00 92.75 113 GLU A CA 1
ATOM 827 C C . GLU A 1 113 ? 8.622 10.283 12.410 1.00 92.75 113 GLU A C 1
ATOM 829 O O . GLU A 1 113 ? 8.364 11.307 13.045 1.00 92.75 113 GLU A O 1
ATOM 834 N N . VAL A 1 114 ? 9.871 10.010 12.009 1.00 93.12 114 VAL A N 1
ATOM 835 C CA . VAL A 1 114 ? 11.011 10.919 12.247 1.00 93.12 114 VAL A CA 1
ATOM 836 C C . VAL A 1 114 ? 10.807 12.272 11.558 1.00 93.12 114 VAL A C 1
ATOM 838 O O . VAL A 1 114 ? 11.229 13.302 12.085 1.00 93.12 114 VAL A O 1
ATOM 841 N N . GLN A 1 115 ? 10.124 12.288 10.413 1.00 89.44 115 GLN A N 1
ATOM 842 C CA . GLN A 1 115 ? 9.753 13.511 9.696 1.00 89.44 115 GLN A CA 1
ATOM 843 C C . GLN A 1 115 ? 8.528 14.233 10.292 1.00 89.44 115 GLN A C 1
ATOM 845 O O . GLN A 1 115 ? 8.176 15.316 9.823 1.00 89.44 115 GLN A O 1
ATOM 850 N N . GLY A 1 116 ? 7.914 13.689 11.350 1.00 90.81 116 GLY A N 1
ATOM 851 C CA . GLY A 1 116 ? 6.837 14.329 12.107 1.00 90.81 116 GLY A CA 1
ATOM 852 C C . GLY A 1 116 ? 5.421 13.862 11.763 1.00 90.81 116 GLY A C 1
ATOM 853 O O . GLY A 1 116 ? 4.468 14.478 12.244 1.00 90.81 116 GLY A O 1
ATOM 854 N N . ALA A 1 117 ? 5.261 12.795 10.972 1.00 93.44 117 ALA A N 1
ATOM 855 C CA . ALA A 1 117 ? 3.948 12.204 10.727 1.00 93.44 117 ALA A CA 1
ATOM 856 C C . ALA A 1 117 ? 3.355 11.622 12.021 1.00 93.44 117 ALA A C 1
ATOM 858 O O . ALA A 1 117 ? 4.028 10.907 12.762 1.00 93.44 117 ALA A O 1
ATOM 859 N N . SER A 1 118 ? 2.075 11.901 12.268 1.00 91.19 118 SER A N 1
ATOM 860 C CA . SER A 1 118 ? 1.299 11.368 13.397 1.00 91.19 118 SER A CA 1
ATOM 861 C C . SER A 1 118 ? 0.274 10.316 12.975 1.00 91.19 118 SER A C 1
ATOM 863 O O . SER A 1 118 ? -0.315 9.657 13.831 1.00 91.19 118 SER A O 1
ATOM 865 N N . ALA A 1 119 ? 0.047 10.164 11.670 1.00 93.69 119 ALA A N 1
ATOM 866 C CA . ALA A 1 119 ? -0.845 9.174 11.090 1.00 93.69 119 ALA A CA 1
ATOM 867 C C . ALA A 1 119 ? -0.291 8.637 9.767 1.00 93.69 119 ALA A C 1
ATOM 869 O O . ALA A 1 119 ? 0.489 9.299 9.074 1.00 93.69 119 ALA A O 1
ATOM 870 N N . LEU A 1 120 ? -0.723 7.428 9.416 1.00 96.44 120 LEU A N 1
ATOM 871 C CA . LEU A 1 120 ? -0.292 6.716 8.224 1.00 96.44 120 LEU A CA 1
ATOM 872 C C . LEU A 1 120 ? -1.422 6.626 7.198 1.00 96.44 120 LEU A C 1
ATOM 874 O O . LEU A 1 120 ? -2.549 6.253 7.521 1.00 96.44 120 LEU A O 1
ATOM 878 N N . VAL A 1 121 ? -1.086 6.877 5.939 1.00 97.38 121 VAL A N 1
ATOM 879 C CA . VAL A 1 121 ? -1.906 6.523 4.782 1.00 97.38 121 VAL A CA 1
ATOM 880 C C . VAL A 1 121 ? -1.219 5.372 4.058 1.00 97.38 121 VAL A C 1
ATOM 882 O O . VAL A 1 121 ? -0.168 5.560 3.449 1.00 97.38 121 VAL A O 1
ATOM 885 N N . LEU A 1 122 ? -1.810 4.181 4.111 1.00 98.44 122 LEU A N 1
ATOM 886 C CA . LEU A 1 122 ? -1.371 3.025 3.336 1.00 98.44 122 LEU A CA 1
ATOM 887 C C . LEU A 1 122 ? -2.045 3.056 1.959 1.00 98.44 122 LEU A C 1
ATOM 889 O O . LEU A 1 122 ? -3.232 2.761 1.825 1.00 98.44 122 LEU A O 1
ATOM 893 N N . ASP A 1 123 ? -1.299 3.440 0.931 1.00 98.06 123 ASP A N 1
ATOM 894 C CA . ASP A 1 123 ? -1.808 3.562 -0.433 1.00 98.06 123 ASP A CA 1
ATOM 895 C C . ASP A 1 123 ? -1.636 2.238 -1.194 1.00 98.06 123 ASP A C 1
ATOM 897 O O . ASP A 1 123 ? -0.521 1.853 -1.554 1.00 98.06 123 ASP A O 1
ATOM 901 N N . LEU A 1 124 ? -2.751 1.529 -1.404 1.00 98.56 124 LEU A N 1
ATOM 902 C CA . LEU A 1 124 ? -2.835 0.244 -2.109 1.00 98.56 124 LEU A CA 1
ATOM 903 C C . LEU A 1 124 ? -3.456 0.387 -3.509 1.00 98.56 124 LEU A C 1
ATOM 905 O O . LEU A 1 124 ? -3.870 -0.607 -4.118 1.00 98.56 124 LEU A O 1
ATOM 909 N N . ARG A 1 125 ? -3.586 1.617 -4.017 1.00 97.62 125 ARG A N 1
ATOM 910 C CA . ARG A 1 125 ? -4.122 1.869 -5.359 1.00 97.62 125 ARG A CA 1
ATOM 911 C C . ARG A 1 125 ? -3.180 1.291 -6.407 1.00 97.62 125 ARG A C 1
ATOM 913 O O . ARG A 1 125 ? -1.961 1.334 -6.249 1.00 97.62 125 ARG A O 1
ATOM 920 N N . ASP A 1 126 ? -3.766 0.729 -7.461 1.00 95.88 126 ASP A N 1
ATOM 921 C CA . ASP A 1 126 ? -3.035 0.110 -8.578 1.00 95.88 126 ASP A CA 1
ATOM 922 C C . ASP A 1 126 ? -2.120 -1.059 -8.173 1.00 95.88 126 ASP A C 1
ATOM 924 O O . ASP A 1 126 ? -1.230 -1.461 -8.921 1.00 95.88 126 ASP A O 1
ATOM 928 N N . ASN A 1 127 ? -2.368 -1.649 -7.000 1.00 96.88 127 ASN A N 1
ATOM 929 C CA . ASN A 1 127 ? -1.663 -2.823 -6.506 1.00 96.88 127 ASN A CA 1
ATOM 930 C C . ASN A 1 127 ? -2.456 -4.100 -6.816 1.00 96.88 127 ASN A C 1
ATOM 932 O O . ASN A 1 127 ? -3.447 -4.415 -6.154 1.00 96.88 127 ASN A O 1
ATOM 936 N N . GLY A 1 128 ? -1.973 -4.876 -7.790 1.00 93.94 128 GLY A N 1
ATOM 937 C CA . GLY A 1 128 ? -2.587 -6.141 -8.211 1.00 93.94 128 GLY A CA 1
ATOM 938 C C . GLY A 1 128 ? -2.409 -7.319 -7.236 1.00 93.94 128 GLY A C 1
ATOM 939 O O . GLY A 1 128 ? -2.887 -8.424 -7.511 1.00 93.94 128 GLY A O 1
ATOM 940 N N . GLY A 1 129 ? -1.707 -7.113 -6.120 1.00 94.25 129 GLY A N 1
ATOM 941 C CA . GLY A 1 129 ? -1.433 -8.109 -5.092 1.00 94.25 129 GLY A CA 1
ATOM 942 C C . GLY A 1 129 ? 0.005 -8.627 -5.120 1.00 94.25 129 GLY A C 1
ATOM 943 O O . GLY A 1 129 ? 0.966 -7.869 -5.225 1.00 94.25 129 GLY A O 1
ATOM 944 N N . GLY A 1 130 ? 0.162 -9.938 -4.946 1.00 92.69 130 GLY A N 1
ATOM 945 C CA . GLY A 1 130 ? 1.456 -10.602 -4.819 1.00 92.69 130 GLY A CA 1
ATOM 946 C C . GLY A 1 130 ? 1.340 -11.816 -3.906 1.00 92.69 130 GLY A C 1
ATOM 947 O O . GLY A 1 130 ? 0.330 -12.519 -3.937 1.00 92.69 130 GLY A O 1
ATOM 948 N N . LEU A 1 131 ? 2.352 -12.057 -3.077 1.00 92.56 131 LEU A N 1
ATOM 949 C CA . LEU A 1 131 ? 2.331 -13.155 -2.111 1.00 92.56 131 LEU A CA 1
ATOM 950 C C . LEU A 1 131 ? 1.207 -12.948 -1.085 1.00 92.56 131 LEU A C 1
ATOM 952 O O . LEU A 1 131 ? 1.025 -11.850 -0.550 1.00 92.56 131 LEU A O 1
ATOM 956 N N . VAL A 1 132 ? 0.434 -13.999 -0.812 1.00 94.81 132 VAL A N 1
ATOM 957 C CA . VAL A 1 132 ? -0.674 -13.955 0.159 1.00 94.81 132 VAL A CA 1
ATOM 958 C C . VAL A 1 132 ? -0.124 -13.774 1.569 1.00 94.81 132 VAL A C 1
ATOM 960 O O . VAL A 1 132 ? -0.618 -12.948 2.333 1.00 94.81 132 VAL A O 1
ATOM 963 N N . GLU A 1 133 ? 0.942 -14.500 1.892 1.00 95.25 133 GLU A N 1
ATOM 964 C CA . GLU A 1 133 ? 1.622 -14.465 3.184 1.00 95.25 133 GLU A CA 1
ATOM 965 C C . GLU A 1 133 ? 2.166 -13.067 3.486 1.00 95.25 133 GLU A C 1
ATOM 967 O O . GLU A 1 133 ? 1.997 -12.580 4.598 1.00 95.25 133 GLU A O 1
ATOM 972 N N . ALA A 1 134 ? 2.702 -12.374 2.478 1.00 96.75 134 ALA A N 1
ATOM 973 C CA . ALA A 1 134 ? 3.146 -10.993 2.625 1.00 96.75 134 ALA A CA 1
ATOM 974 C C . ALA A 1 134 ? 1.985 -10.048 2.974 1.00 96.75 134 ALA A C 1
ATOM 976 O O . ALA A 1 134 ? 2.117 -9.226 3.875 1.00 96.75 134 ALA A O 1
ATOM 977 N N . GLY A 1 135 ? 0.821 -10.191 2.326 1.00 97.69 135 GLY A N 1
ATOM 978 C CA . GLY A 1 135 ? -0.379 -9.429 2.693 1.00 97.69 135 GLY A CA 1
ATOM 979 C C . GLY A 1 135 ? -0.827 -9.710 4.131 1.00 97.69 135 GLY A C 1
ATOM 980 O O . GLY A 1 135 ? -1.112 -8.790 4.895 1.00 97.69 135 GLY A O 1
ATOM 981 N N . VAL A 1 136 ? -0.814 -10.979 4.543 1.00 98.00 136 VAL A N 1
ATOM 982 C CA . VAL A 1 136 ? -1.104 -11.384 5.927 1.00 98.00 136 VAL A CA 1
ATOM 983 C C 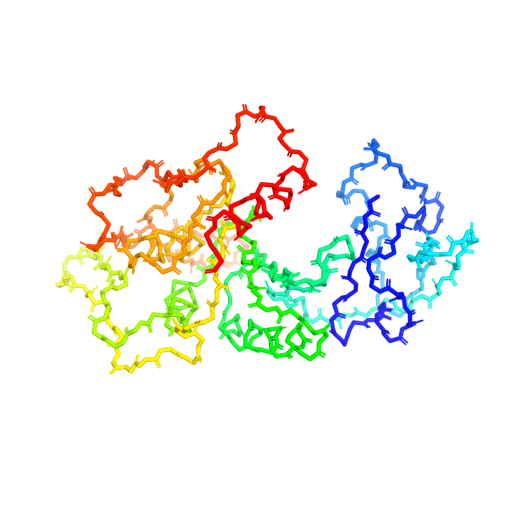. VAL A 1 136 ? -0.118 -10.760 6.916 1.00 98.00 136 VAL A C 1
ATOM 985 O O . VAL A 1 136 ? -0.536 -10.281 7.970 1.00 98.00 136 VAL A O 1
ATOM 988 N N . ASP A 1 137 ? 1.172 -10.749 6.596 1.00 98.38 137 ASP A N 1
ATOM 989 C CA . ASP A 1 137 ? 2.203 -10.172 7.455 1.00 98.38 137 ASP A CA 1
ATOM 990 C C . ASP A 1 137 ? 2.070 -8.651 7.565 1.00 98.38 137 ASP A C 1
ATOM 992 O O . ASP A 1 137 ? 2.215 -8.110 8.661 1.00 98.38 137 ASP A O 1
ATOM 996 N N . VAL A 1 138 ? 1.652 -7.970 6.493 1.00 98.56 138 VAL A N 1
ATOM 997 C CA . VAL A 1 138 ? 1.278 -6.549 6.552 1.00 98.56 138 VAL A CA 1
ATOM 998 C C . VAL A 1 138 ? 0.085 -6.322 7.484 1.00 98.56 138 VAL A C 1
ATOM 1000 O O . VAL A 1 138 ? 0.143 -5.424 8.320 1.00 98.56 138 VAL A O 1
ATOM 1003 N N . VAL A 1 139 ? -0.969 -7.147 7.441 1.00 98.44 139 VAL A N 1
ATOM 1004 C CA . VAL A 1 139 ? -2.095 -7.014 8.392 1.00 98.44 139 VAL A CA 1
ATOM 1005 C C . VAL A 1 139 ? -1.626 -7.196 9.840 1.00 98.44 139 VAL A C 1
ATOM 1007 O O . VAL A 1 139 ? -2.050 -6.454 10.730 1.00 98.44 139 VAL A O 1
ATOM 1010 N N . LYS A 1 140 ? -0.718 -8.149 10.099 1.00 98.38 140 LYS A N 1
ATOM 1011 C CA . LYS A 1 140 ? -0.168 -8.396 11.445 1.00 98.38 140 LYS A CA 1
ATOM 1012 C C . LYS A 1 140 ? 0.577 -7.193 12.023 1.00 98.38 140 LYS A C 1
ATOM 1014 O O . LYS A 1 140 ? 0.628 -7.082 13.244 1.00 98.38 140 LYS A O 1
ATOM 1019 N N . LEU A 1 141 ? 1.124 -6.295 11.201 1.00 98.44 141 LEU A N 1
ATOM 1020 C CA . LEU A 1 141 ? 1.771 -5.068 11.684 1.00 98.44 141 LEU A CA 1
ATOM 1021 C C . LEU A 1 141 ? 0.803 -4.164 12.459 1.00 98.44 141 LEU A C 1
ATOM 1023 O O . LEU A 1 141 ? 1.223 -3.497 13.405 1.00 98.44 141 LEU A O 1
ATOM 1027 N N . PHE A 1 142 ? -0.480 -4.174 12.087 1.00 98.50 142 PHE A N 1
ATOM 1028 C CA . PHE A 1 142 ? -1.495 -3.248 12.596 1.00 98.50 142 PHE A CA 1
ATOM 1029 C C . PHE A 1 142 ? -2.589 -3.924 13.433 1.00 98.50 142 PHE A C 1
ATOM 1031 O O . PHE A 1 142 ? -3.327 -3.246 14.143 1.00 98.50 142 PHE A O 1
ATOM 1038 N N . ALA A 1 143 ? -2.730 -5.247 13.367 1.00 97.75 143 ALA A N 1
ATOM 1039 C CA . ALA A 1 143 ? -3.779 -5.969 14.078 1.00 97.75 143 ALA A CA 1
ATOM 1040 C C . ALA A 1 143 ? -3.420 -6.257 15.550 1.00 97.75 143 ALA A C 1
ATOM 1042 O O . ALA A 1 143 ? -2.285 -6.588 15.890 1.00 97.75 143 ALA A O 1
ATOM 1043 N N . LYS A 1 144 ? -4.418 -6.192 16.440 1.00 97.69 144 LYS A N 1
ATOM 1044 C CA . LYS A 1 144 ? -4.300 -6.641 17.842 1.00 97.69 144 LYS A CA 1
ATOM 1045 C C . LYS A 1 144 ? -4.229 -8.168 17.933 1.00 97.69 144 LYS A C 1
ATOM 1047 O O . LYS A 1 144 ? -4.587 -8.858 16.981 1.00 97.69 144 LYS A O 1
ATOM 1052 N N . ALA A 1 145 ? -3.771 -8.702 19.063 1.00 97.44 145 ALA A N 1
ATOM 1053 C CA . ALA A 1 145 ? -3.711 -10.141 19.316 1.00 97.44 145 ALA A CA 1
ATOM 1054 C C . ALA A 1 145 ? -5.105 -10.795 19.254 1.00 97.44 145 ALA A C 1
ATOM 1056 O O . ALA A 1 145 ? -6.085 -10.234 19.740 1.00 97.44 145 ALA A O 1
ATOM 1057 N N . GLY A 1 146 ? -5.192 -12.002 18.689 1.00 96.94 146 GLY A N 1
ATOM 1058 C CA . GLY A 1 146 ? -6.434 -12.773 18.566 1.00 96.94 146 GLY A CA 1
ATOM 1059 C C . GLY A 1 146 ? -7.302 -12.430 17.348 1.00 96.94 146 GLY A C 1
ATOM 1060 O O . GLY A 1 146 ? -8.272 -13.146 17.081 1.00 96.94 146 GLY A O 1
ATOM 1061 N N . SER A 1 147 ? -6.949 -11.396 16.585 1.00 97.50 147 SER A N 1
ATOM 1062 C CA . SER A 1 147 ? -7.637 -10.992 15.357 1.00 97.50 147 SER A CA 1
ATOM 1063 C C . SER A 1 147 ? -7.589 -12.087 14.297 1.00 97.50 147 SER A C 1
ATOM 1065 O O . SER A 1 147 ? -6.534 -12.665 14.032 1.00 97.50 147 SER A O 1
ATOM 1067 N N . THR A 1 148 ? -8.730 -12.362 13.663 1.00 97.62 148 THR A N 1
ATOM 1068 C CA . THR A 1 148 ? -8.819 -13.280 12.518 1.00 97.62 148 THR A CA 1
ATOM 1069 C C . THR A 1 148 ? -8.603 -12.497 11.232 1.00 97.62 148 THR A C 1
ATOM 1071 O O . THR A 1 148 ? -9.336 -11.550 10.977 1.00 97.62 148 THR A O 1
ATOM 1074 N N . ILE A 1 149 ? -7.597 -12.883 10.445 1.00 96.94 149 ILE A N 1
ATOM 1075 C CA . ILE A 1 149 ? -7.173 -12.133 9.254 1.00 96.94 149 ILE A CA 1
ATOM 1076 C C . ILE A 1 149 ? -7.839 -12.695 7.999 1.00 96.94 149 ILE A C 1
ATOM 1078 O O . ILE A 1 149 ? -8.503 -11.974 7.268 1.00 96.94 149 ILE A O 1
ATOM 1082 N N . ILE A 1 150 ? -7.653 -13.990 7.750 1.00 97.38 150 ILE A N 1
ATOM 1083 C CA . ILE A 1 150 ? -8.008 -14.652 6.492 1.00 97.38 150 ILE A CA 1
ATOM 1084 C C . ILE A 1 150 ? -8.369 -16.112 6.761 1.00 97.38 150 ILE A C 1
ATOM 1086 O O . ILE A 1 150 ? -7.817 -16.730 7.677 1.00 97.38 150 ILE A O 1
ATOM 1090 N N . ALA A 1 151 ? -9.259 -16.666 5.943 1.00 97.00 151 ALA A N 1
ATOM 1091 C CA . ALA A 1 151 ? -9.408 -18.105 5.772 1.00 97.00 151 ALA A CA 1
ATOM 1092 C C . ALA A 1 151 ? -9.045 -18.497 4.335 1.00 97.00 151 ALA A C 1
ATOM 1094 O O . ALA A 1 151 ? -9.462 -17.828 3.393 1.00 97.00 151 ALA A O 1
ATOM 1095 N N . GLN A 1 152 ? -8.263 -19.562 4.164 1.00 96.06 152 GLN A N 1
ATOM 1096 C CA . GLN A 1 152 ? -7.928 -20.137 2.862 1.00 96.06 152 GLN A CA 1
ATOM 1097 C C . GLN A 1 152 ? -8.638 -21.479 2.677 1.00 96.06 152 GLN A C 1
ATOM 1099 O O . GLN A 1 152 ? -8.580 -22.347 3.550 1.00 96.06 152 GLN A O 1
ATOM 1104 N N . HIS A 1 153 ? -9.247 -21.646 1.508 1.00 95.62 153 HIS A N 1
ATOM 1105 C CA . HIS A 1 153 ? -10.077 -22.778 1.119 1.00 95.62 153 HIS A CA 1
ATOM 1106 C C . HIS A 1 153 ? -9.405 -23.514 -0.040 1.00 95.62 153 HIS A C 1
ATOM 1108 O O . HIS A 1 153 ? -9.356 -23.008 -1.165 1.00 95.62 153 HIS A O 1
ATOM 1114 N N . GLN A 1 154 ? -8.870 -24.700 0.233 1.00 92.94 154 GLN A N 1
ATOM 1115 C CA . GLN A 1 154 ? -8.258 -25.576 -0.767 1.00 92.94 154 GLN A CA 1
ATOM 1116 C C . GLN A 1 154 ? -9.147 -26.805 -0.981 1.00 92.94 154 GLN A C 1
ATOM 1118 O O . GLN A 1 154 ? -9.684 -27.329 -0.003 1.00 92.94 154 GLN A O 1
ATOM 1123 N N . PRO A 1 155 ? -9.279 -27.310 -2.221 1.00 88.50 155 PRO A N 1
ATOM 1124 C CA . PRO A 1 155 ? -9.891 -28.612 -2.451 1.00 88.50 155 PRO A CA 1
ATOM 1125 C C . PRO A 1 155 ? -9.199 -29.693 -1.607 1.00 88.50 155 PRO A C 1
ATOM 1127 O O . PRO A 1 155 ? -7.974 -29.690 -1.467 1.00 88.50 155 PRO A O 1
ATOM 1130 N N . ASP A 1 156 ? -9.988 -30.599 -1.031 1.00 89.88 156 ASP A N 1
ATOM 1131 C CA . ASP A 1 156 ? -9.517 -31.780 -0.292 1.00 89.88 156 ASP A CA 1
ATOM 1132 C C . ASP A 1 156 ? -8.648 -31.496 0.951 1.00 89.88 156 ASP A C 1
ATOM 1134 O O . ASP A 1 156 ? -7.958 -32.383 1.461 1.00 89.88 156 ASP A O 1
ATOM 1138 N N . ARG A 1 157 ? -8.687 -30.266 1.482 1.00 90.69 157 ARG A N 1
ATOM 1139 C CA . ARG A 1 157 ? -8.020 -29.883 2.734 1.00 90.69 157 ARG A CA 1
ATOM 1140 C C . ARG A 1 157 ? -8.980 -29.150 3.657 1.00 90.69 157 ARG A C 1
ATOM 1142 O O . ARG A 1 157 ? -9.928 -28.513 3.213 1.00 90.69 157 ARG A O 1
ATOM 1149 N N . ALA A 1 158 ? -8.717 -29.241 4.958 1.00 91.94 158 ALA A N 1
ATOM 1150 C CA . ALA A 1 158 ? -9.412 -28.409 5.928 1.00 91.94 158 ALA A CA 1
ATOM 1151 C C . ALA A 1 158 ? -9.053 -26.933 5.709 1.00 91.94 158 ALA A C 1
ATOM 1153 O O . ALA A 1 158 ? -7.902 -26.613 5.391 1.00 91.94 158 ALA A O 1
ATOM 1154 N N . ASP A 1 159 ? -10.034 -26.058 5.921 1.00 93.81 159 ASP A N 1
ATOM 1155 C CA . ASP A 1 159 ? -9.843 -24.614 5.853 1.00 93.81 159 ASP A CA 1
ATOM 1156 C C . ASP A 1 159 ? -8.730 -24.162 6.800 1.00 93.81 159 ASP A C 1
ATOM 1158 O O . ASP A 1 159 ? -8.676 -24.553 7.970 1.00 93.81 159 ASP A O 1
ATOM 1162 N N . GLN A 1 160 ? -7.850 -23.300 6.296 1.00 95.81 160 GLN A N 1
ATOM 1163 C CA . GLN A 1 160 ? -6.777 -22.714 7.090 1.00 95.81 160 GLN A CA 1
ATOM 1164 C C . GLN A 1 160 ? -7.158 -21.302 7.501 1.00 95.81 160 GLN A C 1
ATOM 1166 O O . GLN A 1 160 ? -7.242 -20.410 6.661 1.00 95.81 160 GLN A O 1
ATOM 1171 N N . VAL A 1 161 ? -7.374 -21.097 8.799 1.00 96.94 161 VAL A N 1
ATOM 1172 C CA . VAL A 1 161 ? -7.700 -19.786 9.368 1.00 96.94 161 VAL A CA 1
ATOM 1173 C C . VAL A 1 161 ? -6.463 -19.195 10.027 1.00 96.94 161 VAL A C 1
ATOM 1175 O O . VAL A 1 161 ? -5.925 -19.770 10.975 1.00 96.94 161 VAL A O 1
ATOM 1178 N N . THR A 1 162 ? -6.052 -18.014 9.577 1.00 97.81 162 THR A N 1
ATOM 1179 C CA . THR A 1 162 ? -4.906 -17.303 10.149 1.00 97.81 162 THR A CA 1
ATOM 1180 C C . THR A 1 162 ? -5.361 -16.266 11.165 1.00 97.81 162 THR A C 1
ATOM 1182 O O . THR A 1 162 ? -6.239 -15.442 10.892 1.00 97.81 162 THR A O 1
ATOM 1185 N N . ARG A 1 163 ? -4.724 -16.285 12.341 1.00 97.25 163 ARG A N 1
ATOM 1186 C CA . ARG A 1 163 ? -4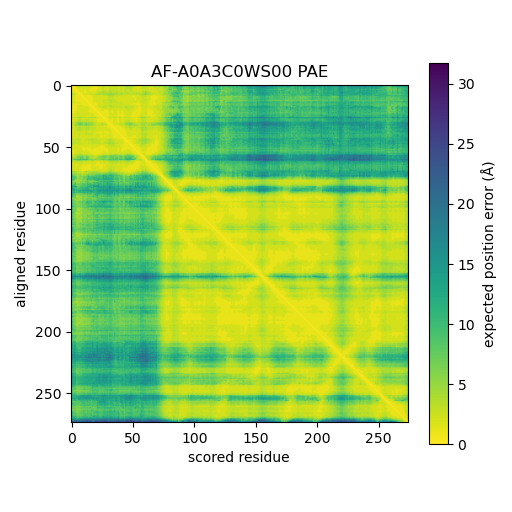.959 -15.339 13.436 1.00 97.25 163 ARG A CA 1
ATOM 1187 C C . ARG A 1 163 ? -3.658 -14.717 13.925 1.00 97.25 163 ARG A C 1
ATOM 1189 O O . ARG A 1 163 ? -2.598 -15.336 13.833 1.00 97.25 163 ARG A O 1
ATOM 1196 N N . THR A 1 164 ? -3.739 -13.514 14.479 1.00 96.00 164 THR A N 1
ATOM 1197 C CA . THR A 1 164 ? -2.614 -12.889 15.184 1.00 96.00 164 THR A CA 1
ATOM 1198 C C . THR A 1 164 ? -2.412 -13.525 16.559 1.00 96.00 164 THR A C 1
ATOM 1200 O O . THR A 1 164 ? -3.369 -13.790 17.289 1.00 96.00 164 THR A O 1
ATOM 1203 N N . LEU A 1 165 ? -1.153 -13.752 16.937 1.00 94.38 165 LEU A N 1
ATOM 1204 C CA . LEU A 1 165 ? -0.793 -14.269 18.266 1.00 94.38 165 LEU A CA 1
ATOM 1205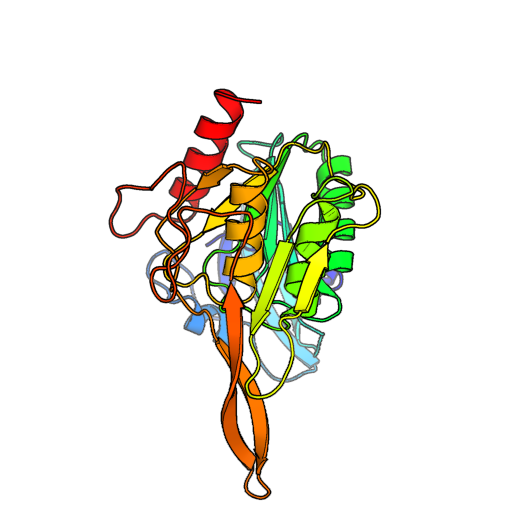 C C . LEU A 1 165 ? -0.416 -13.152 19.246 1.00 94.38 165 LEU A C 1
ATOM 1207 O O . LEU A 1 165 ? -0.620 -13.281 20.449 1.00 94.38 165 LEU A O 1
ATOM 1211 N N . THR A 1 166 ? 0.123 -12.053 18.727 1.00 95.94 166 THR A N 1
ATOM 1212 C CA . THR A 1 166 ? 0.590 -10.888 19.481 1.00 95.94 166 THR A CA 1
ATOM 1213 C C . THR A 1 166 ? -0.001 -9.620 18.882 1.00 95.94 166 THR A C 1
ATOM 1215 O O . THR A 1 166 ? -0.502 -9.635 17.757 1.00 95.94 166 THR A O 1
ATOM 1218 N N . ASN A 1 167 ? 0.069 -8.517 19.627 1.00 97.44 167 ASN A N 1
ATOM 1219 C CA . ASN A 1 167 ? -0.224 -7.208 19.057 1.00 97.44 167 ASN A CA 1
ATOM 1220 C C . ASN A 1 167 ? 0.817 -6.871 17.987 1.00 97.44 167 ASN A C 1
ATOM 1222 O O . ASN A 1 167 ? 2.012 -7.118 18.176 1.00 97.44 167 ASN A O 1
ATOM 1226 N N . GLY A 1 168 ? 0.347 -6.299 16.884 1.00 97.69 168 GLY A N 1
ATOM 1227 C CA . GLY A 1 168 ? 1.189 -5.680 15.879 1.00 97.69 168 GLY A CA 1
ATOM 1228 C C . GLY A 1 168 ? 1.958 -4.494 16.447 1.00 97.69 168 GLY A C 1
ATOM 1229 O O . GLY A 1 168 ? 1.484 -3.792 17.343 1.00 97.69 168 GLY A O 1
ATOM 1230 N N . LYS A 1 169 ? 3.156 -4.262 15.908 1.00 97.88 169 LYS A N 1
ATOM 1231 C CA . LYS A 1 169 ? 4.043 -3.166 16.325 1.00 97.88 169 LYS A CA 1
ATOM 1232 C C . LYS A 1 169 ? 3.382 -1.790 16.195 1.00 97.88 169 LYS A C 1
ATOM 1234 O O . LYS A 1 169 ? 3.661 -0.909 16.997 1.00 97.88 169 LYS A O 1
ATOM 1239 N N . TYR A 1 170 ? 2.496 -1.634 15.216 1.00 97.62 170 TYR A N 1
ATOM 1240 C CA . TYR A 1 170 ? 1.803 -0.390 14.898 1.00 97.62 170 TYR A CA 1
ATOM 1241 C C . TYR A 1 170 ? 0.299 -0.517 15.161 1.00 97.62 170 TYR A C 1
ATOM 1243 O O . TYR A 1 170 ? -0.512 0.089 14.466 1.00 97.62 170 TYR A O 1
ATOM 1251 N N . ALA A 1 171 ? -0.109 -1.336 16.138 1.00 96.69 171 ALA A N 1
ATOM 1252 C CA . ALA A 1 171 ? -1.523 -1.602 16.403 1.00 96.69 171 ALA A CA 1
ATOM 1253 C C . ALA A 1 171 ? -2.326 -0.370 16.857 1.00 96.69 171 ALA A C 1
ATOM 1255 O O . ALA A 1 171 ? -3.536 -0.350 16.655 1.00 96.69 171 ALA A O 1
ATOM 1256 N N . ASP A 1 172 ? -1.655 0.649 17.398 1.00 95.06 172 ASP A N 1
ATOM 1257 C CA . ASP A 1 172 ? -2.283 1.874 17.912 1.00 95.06 172 ASP A CA 1
ATOM 1258 C C . ASP A 1 172 ? -1.994 3.124 17.047 1.00 95.06 172 ASP A C 1
ATOM 1260 O O . ASP A 1 172 ? -2.450 4.214 17.373 1.00 95.06 172 ASP A O 1
ATOM 1264 N N . LEU A 1 173 ? -1.253 2.988 15.937 1.00 95.19 173 LEU A N 1
ATOM 1265 C CA . LEU A 1 173 ? -0.938 4.100 15.023 1.00 95.19 173 LEU A CA 1
ATOM 1266 C C . LEU A 1 173 ? -2.180 4.503 14.196 1.00 95.19 173 LEU A C 1
ATOM 1268 O O . LEU A 1 173 ? -2.739 3.637 13.525 1.00 95.19 173 LEU A O 1
ATOM 1272 N N . PRO A 1 174 ? -2.633 5.764 14.148 1.00 95.75 174 PRO A N 1
ATOM 1273 C CA . PRO A 1 174 ? -3.752 6.136 13.278 1.00 95.75 174 PRO A CA 1
ATOM 1274 C C . PRO A 1 174 ? -3.487 5.743 11.813 1.00 95.75 174 PRO A C 1
ATOM 1276 O O . PRO A 1 174 ? -2.414 6.023 11.275 1.00 95.75 174 PRO A O 1
ATOM 1279 N N . LEU A 1 175 ? -4.434 5.029 11.193 1.00 97.12 175 LEU A N 1
ATOM 1280 C CA . LEU A 1 175 ? -4.240 4.368 9.898 1.00 97.12 175 LEU A CA 1
ATOM 1281 C C . LEU A 1 175 ? -5.444 4.570 8.978 1.00 97.12 175 LEU A C 1
ATOM 1283 O O . LEU A 1 175 ? -6.575 4.236 9.330 1.00 97.12 175 LEU A O 1
ATOM 1287 N N . LEU A 1 176 ? -5.162 5.027 7.764 1.00 97.56 176 LEU A N 1
ATOM 1288 C CA . LEU A 1 176 ? -6.092 5.084 6.641 1.00 97.56 176 LEU A CA 1
ATOM 1289 C C . LEU A 1 176 ? -5.563 4.212 5.503 1.00 97.56 176 LEU A C 1
ATOM 1291 O O . LEU A 1 176 ? -4.350 4.086 5.336 1.00 97.56 176 LEU A O 1
ATOM 1295 N N . VAL A 1 177 ? -6.455 3.639 4.697 1.00 98.56 177 VAL A N 1
ATOM 1296 C CA . VAL A 1 177 ? -6.072 2.839 3.525 1.00 98.56 177 VAL A CA 1
ATOM 1297 C C . VAL A 1 177 ? -6.732 3.403 2.277 1.00 98.56 177 VAL A C 1
ATOM 1299 O O . VAL A 1 177 ? -7.949 3.589 2.244 1.00 98.56 177 VAL A O 1
ATOM 1302 N N . LEU A 1 178 ? -5.936 3.647 1.235 1.00 98.56 178 LEU A N 1
ATOM 1303 C CA . LEU A 1 178 ? -6.440 4.066 -0.072 1.00 98.56 178 LEU A CA 1
ATOM 1304 C C . LEU A 1 178 ? -6.542 2.874 -1.011 1.00 98.56 178 LEU A C 1
ATOM 1306 O O . LEU A 1 178 ? -5.596 2.098 -1.141 1.00 98.56 178 LEU A O 1
ATOM 1310 N N . VAL A 1 179 ? -7.673 2.769 -1.703 1.00 98.62 179 VAL A N 1
ATOM 1311 C CA . VAL A 1 179 ? -7.941 1.688 -2.657 1.00 98.62 179 VAL A CA 1
ATOM 1312 C C . VAL A 1 179 ? -8.607 2.199 -3.932 1.00 98.62 179 VAL A C 1
ATOM 1314 O O . VAL A 1 179 ? -9.264 3.244 -3.951 1.00 98.62 179 VAL A O 1
ATOM 1317 N N . ASN A 1 180 ? -8.449 1.461 -5.025 1.00 97.88 180 ASN A N 1
ATOM 1318 C CA . ASN A 1 180 ? -9.179 1.707 -6.262 1.00 97.88 180 ASN A CA 1
ATOM 1319 C C . ASN A 1 180 ? -9.572 0.390 -6.949 1.00 97.88 180 ASN A C 1
ATOM 1321 O O . ASN A 1 180 ? -9.275 -0.695 -6.455 1.00 97.88 180 ASN A O 1
ATOM 1325 N N . GLN A 1 181 ? -10.208 0.483 -8.116 1.00 96.88 181 GLN A N 1
ATOM 1326 C CA . GLN A 1 181 ? -10.633 -0.674 -8.914 1.00 96.88 181 GLN A CA 1
ATOM 1327 C C . GLN A 1 181 ? -9.494 -1.618 -9.338 1.00 96.88 181 GLN A C 1
ATOM 1329 O O . GLN A 1 181 ? -9.759 -2.754 -9.721 1.00 96.88 181 GLN A O 1
ATOM 1334 N N . ASN A 1 182 ? -8.240 -1.163 -9.267 1.00 96.75 182 ASN A N 1
ATOM 1335 C CA . ASN A 1 182 ? -7.054 -1.950 -9.598 1.00 96.75 182 ASN A CA 1
ATOM 1336 C C . ASN A 1 182 ? -6.399 -2.588 -8.359 1.00 96.75 182 ASN A C 1
ATOM 1338 O O . ASN A 1 182 ? -5.486 -3.399 -8.503 1.00 96.75 182 ASN A O 1
ATOM 1342 N N . THR A 1 183 ? -6.856 -2.254 -7.149 1.00 98.50 183 THR A N 1
ATOM 1343 C CA . THR A 1 183 ? -6.474 -2.948 -5.917 1.00 98.50 183 THR A CA 1
ATOM 1344 C C . THR A 1 183 ? -7.024 -4.377 -5.971 1.00 98.50 183 THR A C 1
ATOM 1346 O O . THR A 1 183 ? -8.238 -4.565 -6.045 1.00 98.50 183 THR A O 1
ATOM 1349 N N . ALA A 1 184 ? -6.156 -5.390 -5.952 1.00 97.75 184 ALA A N 1
ATOM 1350 C CA . ALA A 1 184 ? -6.560 -6.787 -6.128 1.00 97.75 184 ALA A CA 1
ATOM 1351 C C . ALA A 1 184 ? -5.812 -7.767 -5.204 1.00 97.75 184 ALA A C 1
ATOM 1353 O O . ALA A 1 184 ? -4.690 -7.520 -4.755 1.00 97.75 184 ALA A O 1
ATOM 1354 N N . SER A 1 185 ? -6.412 -8.936 -4.958 1.00 96.69 185 SER A N 1
ATOM 1355 C CA . SER A 1 185 ? -5.761 -10.088 -4.313 1.00 96.69 185 SER A CA 1
ATOM 1356 C C . SER A 1 185 ? -5.179 -9.752 -2.930 1.00 96.69 185 SER A C 1
ATOM 1358 O O . SER A 1 185 ? -5.931 -9.392 -2.031 1.00 96.69 185 SER A O 1
ATOM 1360 N N . SER A 1 186 ? -3.858 -9.852 -2.711 1.00 97.25 186 SER A N 1
ATOM 1361 C CA . SER A 1 186 ? -3.247 -9.568 -1.399 1.00 97.25 186 SER A CA 1
ATOM 1362 C C . SER A 1 186 ? -3.519 -8.149 -0.905 1.00 97.25 186 SER A C 1
ATOM 1364 O O . SER A 1 186 ? -3.659 -7.947 0.299 1.00 97.25 186 SER A O 1
ATOM 1366 N N . ALA A 1 187 ? -3.675 -7.185 -1.815 1.00 98.44 187 ALA A N 1
ATOM 1367 C CA . ALA A 1 187 ? -4.056 -5.825 -1.456 1.00 98.44 187 ALA A CA 1
ATOM 1368 C C . ALA A 1 187 ? -5.491 -5.764 -0.895 1.00 98.44 187 ALA A C 1
ATOM 1370 O O . ALA A 1 187 ? -5.754 -5.046 0.068 1.00 98.44 187 ALA A O 1
ATOM 1371 N N . GLU A 1 188 ? -6.405 -6.577 -1.434 1.00 98.44 188 GLU A N 1
ATOM 1372 C CA . GLU A 1 188 ? -7.779 -6.711 -0.930 1.00 98.44 188 GLU A CA 1
ATOM 1373 C C . GLU A 1 188 ? -7.833 -7.451 0.406 1.00 98.44 188 GLU A C 1
ATOM 1375 O O . GLU A 1 188 ? -8.646 -7.099 1.257 1.00 98.44 188 GLU A O 1
ATOM 1380 N N . ILE A 1 189 ? -6.943 -8.427 0.626 1.00 98.31 189 ILE A N 1
ATOM 1381 C CA . ILE A 1 189 ? -6.783 -9.071 1.937 1.00 98.31 189 ILE A CA 1
ATOM 1382 C C . ILE A 1 189 ? -6.397 -8.019 2.979 1.00 98.31 189 ILE A C 1
ATOM 1384 O O . ILE A 1 189 ? -7.018 -7.962 4.036 1.00 98.31 189 ILE A O 1
ATOM 1388 N N . VAL A 1 190 ? -5.408 -7.167 2.681 1.00 98.56 190 VAL A N 1
ATOM 1389 C CA . VAL A 1 190 ? -4.976 -6.106 3.603 1.00 98.56 190 VAL A CA 1
ATOM 1390 C C . VAL A 1 190 ? -6.107 -5.121 3.875 1.00 98.56 190 VAL A C 1
ATOM 1392 O O . VAL A 1 190 ? -6.460 -4.917 5.035 1.00 98.56 190 VAL A O 1
ATOM 1395 N N . ALA A 1 191 ? -6.709 -4.550 2.828 1.00 98.50 191 ALA A N 1
ATOM 1396 C CA . ALA A 1 191 ? -7.790 -3.579 2.976 1.00 98.50 191 ALA A CA 1
ATOM 1397 C C . ALA A 1 191 ? -8.989 -4.176 3.729 1.00 98.50 191 ALA A C 1
ATOM 1399 O O . ALA A 1 191 ? -9.429 -3.635 4.739 1.00 98.50 191 ALA A O 1
ATOM 1400 N N . GLY A 1 192 ? -9.483 -5.332 3.287 1.00 98.19 192 GLY A N 1
ATOM 1401 C CA . GLY A 1 192 ? -10.677 -5.946 3.848 1.00 98.19 192 GLY A CA 1
ATOM 1402 C C . GLY A 1 192 ? -10.486 -6.500 5.260 1.00 98.19 192 GLY A C 1
ATOM 1403 O O . GLY A 1 192 ? -11.428 -6.446 6.052 1.00 98.19 192 GLY A O 1
ATOM 1404 N N . ALA A 1 193 ? -9.297 -7.011 5.603 1.00 98.12 193 ALA A N 1
ATOM 1405 C CA . ALA A 1 193 ? -9.004 -7.449 6.966 1.00 98.12 193 ALA A CA 1
ATOM 1406 C C . ALA A 1 193 ? -8.872 -6.254 7.916 1.00 98.12 193 ALA A C 1
ATOM 1408 O O . ALA A 1 193 ? -9.434 -6.287 9.006 1.00 98.12 193 ALA A O 1
ATOM 1409 N N . LEU A 1 194 ? -8.176 -5.184 7.518 1.00 98.25 194 LEU A N 1
ATOM 1410 C CA . LEU A 1 194 ? -8.063 -3.985 8.353 1.00 98.25 194 LEU A CA 1
ATOM 1411 C C . LEU A 1 194 ? -9.418 -3.297 8.553 1.00 98.25 194 LEU A C 1
ATOM 1413 O O . LEU A 1 194 ? -9.707 -2.874 9.671 1.00 98.25 194 LEU A O 1
ATOM 1417 N N . GLN A 1 195 ? -10.2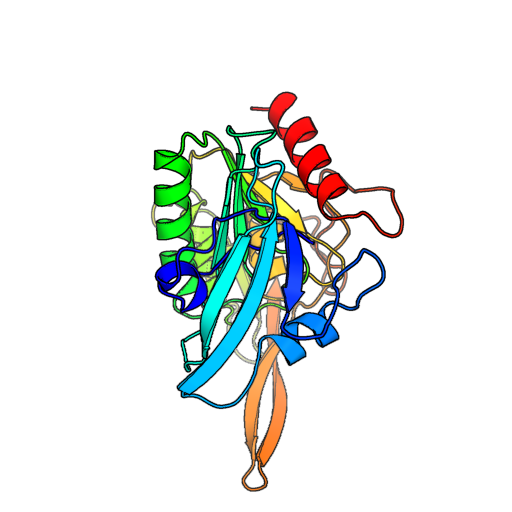64 -3.262 7.521 1.00 97.94 195 GLN A N 1
ATOM 1418 C CA . GLN A 1 195 ? -11.642 -2.775 7.622 1.00 97.94 195 GLN A CA 1
ATOM 1419 C C . GLN A 1 195 ? -12.457 -3.593 8.630 1.00 97.94 195 GLN A C 1
ATOM 1421 O O . GLN A 1 195 ? -13.066 -3.055 9.547 1.00 97.94 195 GLN A O 1
ATOM 1426 N N . ALA A 1 196 ? -12.434 -4.920 8.497 1.00 97.00 196 ALA A N 1
ATOM 1427 C CA . ALA A 1 196 ? -13.193 -5.830 9.352 1.00 97.00 196 ALA A CA 1
ATOM 1428 C C . ALA A 1 196 ? -12.790 -5.795 10.827 1.00 97.00 196 ALA A C 1
ATOM 1430 O O . ALA A 1 196 ? -13.592 -6.093 11.709 1.00 97.00 196 ALA A O 1
ATOM 1431 N N . LEU A 1 197 ? -11.529 -5.466 11.090 1.00 96.75 197 LEU A N 1
ATOM 1432 C CA . LEU A 1 197 ? -10.993 -5.326 12.436 1.00 96.75 197 LEU A CA 1
ATOM 1433 C C . LEU A 1 197 ? -11.249 -3.936 13.033 1.00 96.75 197 LEU A C 1
ATOM 1435 O O . LEU A 1 197 ? -10.722 -3.666 14.112 1.00 96.75 197 LEU A O 1
ATOM 1439 N N . ASP A 1 198 ? -12.001 -3.071 12.337 1.00 95.31 198 ASP A N 1
ATOM 1440 C CA . ASP A 1 198 ? -12.178 -1.651 12.672 1.00 95.31 198 ASP A CA 1
ATOM 1441 C C . ASP A 1 198 ? -10.825 -0.961 12.907 1.00 95.31 198 ASP A C 1
ATOM 1443 O O . ASP A 1 198 ? -10.631 -0.149 13.811 1.00 95.31 198 ASP A O 1
ATOM 1447 N N . ARG A 1 199 ? -9.817 -1.394 12.138 1.00 96.38 199 ARG A N 1
ATOM 1448 C CA . ARG A 1 199 ? -8.435 -0.976 12.335 1.00 96.38 199 ARG A CA 1
ATOM 1449 C C . ARG A 1 199 ? -8.067 0.192 11.440 1.00 96.38 199 ARG A C 1
ATOM 1451 O O . ARG A 1 199 ? -7.221 0.990 11.831 1.00 96.38 199 ARG A O 1
ATOM 1458 N N . ALA A 1 200 ? -8.660 0.286 10.260 1.00 97.06 200 ALA A N 1
ATOM 1459 C CA . ALA A 1 200 ? -8.432 1.392 9.349 1.00 97.06 200 ALA A CA 1
ATOM 1460 C C . ALA A 1 200 ? -9.708 1.727 8.590 1.00 97.06 200 ALA A C 1
ATOM 1462 O O . ALA A 1 200 ? -10.462 0.830 8.221 1.00 97.06 200 ALA A O 1
ATOM 1463 N N . SER A 1 201 ? -9.894 3.014 8.307 1.00 96.69 201 SER A N 1
ATOM 1464 C CA . SER A 1 201 ? -10.902 3.464 7.351 1.00 96.69 201 SER A CA 1
ATOM 1465 C C . SER A 1 201 ? -10.399 3.269 5.923 1.00 96.69 201 SER A C 1
ATOM 1467 O O . SER A 1 201 ? -9.290 3.692 5.581 1.00 96.69 201 SER A O 1
ATOM 1469 N N . ILE A 1 202 ? -11.226 2.650 5.087 1.00 98.12 202 ILE A N 1
ATOM 1470 C CA . ILE A 1 202 ? -10.960 2.410 3.671 1.00 98.12 202 ILE A CA 1
ATOM 1471 C C . ILE A 1 202 ? -11.570 3.541 2.845 1.00 98.12 202 ILE A C 1
ATOM 1473 O O . ILE A 1 202 ? -12.766 3.823 2.931 1.00 98.12 202 ILE A O 1
ATOM 1477 N N . ILE A 1 203 ? -10.753 4.182 2.015 1.00 98.38 203 ILE A N 1
ATOM 1478 C CA . ILE A 1 203 ? -11.129 5.367 1.239 1.00 98.38 203 ILE A CA 1
ATOM 1479 C C . ILE A 1 203 ? -10.829 5.104 -0.234 1.00 98.38 203 ILE A C 1
ATOM 1481 O O . ILE A 1 203 ? -9.744 4.631 -0.577 1.00 98.38 203 ILE A O 1
ATOM 1485 N N . GLY A 1 204 ? -11.764 5.436 -1.127 1.00 98.06 204 GLY A N 1
ATOM 1486 C CA . GLY A 1 204 ? -11.505 5.348 -2.564 1.00 98.06 204 GLY A CA 1
ATOM 1487 C C . GLY A 1 204 ? -12.630 4.741 -3.386 1.00 98.06 204 GLY A C 1
ATOM 1488 O O . GLY A 1 204 ? -13.787 5.130 -3.257 1.00 98.06 204 GLY A O 1
ATOM 1489 N N . LYS A 1 205 ? -12.287 3.814 -4.282 1.00 97.56 205 LYS A N 1
ATOM 1490 C CA . LYS A 1 205 ? -13.245 3.093 -5.137 1.00 97.56 205 LYS A CA 1
ATOM 1491 C C . LYS A 1 205 ? -13.252 1.610 -4.784 1.00 97.56 205 LYS A C 1
ATOM 1493 O O . LYS A 1 205 ? -12.258 1.097 -4.284 1.00 97.56 205 LYS A O 1
ATOM 1498 N N . GLN A 1 206 ? -14.371 0.941 -5.057 1.00 97.50 206 GLN A N 1
ATOM 1499 C CA . GLN A 1 206 ? -14.498 -0.504 -4.874 1.00 97.50 206 GLN A CA 1
ATOM 1500 C C . GLN A 1 206 ? -13.379 -1.250 -5.603 1.00 97.50 206 GLN A C 1
ATOM 1502 O O . GLN A 1 206 ? -13.032 -0.889 -6.728 1.00 97.50 206 GLN A O 1
ATOM 1507 N N . THR A 1 207 ? -12.811 -2.249 -4.929 1.00 98.44 207 THR A N 1
ATOM 1508 C CA . THR A 1 207 ? -11.655 -3.010 -5.418 1.00 98.44 207 THR A CA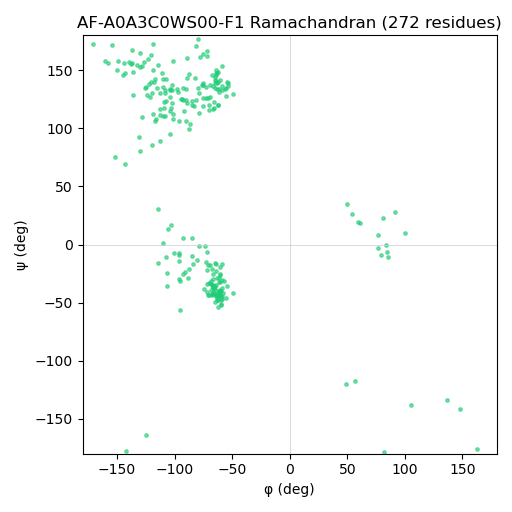 1
ATOM 1509 C C . THR A 1 207 ? -12.049 -4.082 -6.433 1.00 98.44 207 THR A C 1
ATOM 1511 O O . THR A 1 207 ? -13.226 -4.267 -6.738 1.00 98.44 207 THR A O 1
ATOM 1514 N N . TYR A 1 208 ? -11.055 -4.783 -6.978 1.00 98.06 208 TYR A N 1
ATOM 1515 C CA . TYR A 1 208 ? -11.222 -5.663 -8.133 1.00 98.06 208 TYR A CA 1
ATOM 1516 C C . TYR A 1 208 ? -12.109 -6.900 -7.889 1.00 98.06 208 TYR A C 1
ATOM 1518 O O . TYR A 1 208 ? -12.831 -7.326 -8.787 1.00 98.06 208 TYR A O 1
ATOM 1526 N N . GLY A 1 209 ? -12.040 -7.511 -6.704 1.00 97.00 209 GLY A N 1
ATOM 1527 C CA . GLY A 1 209 ? -12.777 -8.726 -6.354 1.00 97.00 209 GLY A CA 1
ATOM 1528 C C . GLY A 1 209 ? -12.043 -10.040 -6.621 1.00 97.00 209 GLY A C 1
ATOM 1529 O O . GLY A 1 209 ? -12.688 -11.061 -6.852 1.00 97.00 209 GLY A O 1
ATOM 1530 N N . LYS A 1 210 ? -10.705 -10.065 -6.586 1.00 95.62 210 LYS A N 1
ATOM 1531 C CA . LYS A 1 210 ? -9.923 -11.290 -6.823 1.00 95.62 210 LYS A CA 1
ATOM 1532 C C . LYS A 1 210 ? -9.727 -12.079 -5.528 1.00 95.62 210 LYS A C 1
ATOM 1534 O O . LYS A 1 210 ? -8.787 -11.839 -4.778 1.00 95.62 210 LYS A O 1
ATOM 1539 N N . ASP A 1 211 ? -10.538 -13.115 -5.334 1.00 95.25 211 ASP A N 1
ATOM 1540 C CA . ASP A 1 211 ? -10.519 -13.984 -4.147 1.00 95.25 211 ASP A CA 1
ATOM 1541 C C . ASP A 1 211 ? -9.841 -15.356 -4.365 1.00 95.25 211 ASP A C 1
ATOM 1543 O O . ASP A 1 211 ? -10.029 -16.294 -3.590 1.00 95.25 211 ASP A O 1
ATOM 1547 N N . THR A 1 212 ? -9.059 -15.505 -5.437 1.00 94.12 212 THR A N 1
ATOM 1548 C CA . THR A 1 212 ? -8.407 -16.769 -5.829 1.00 94.12 212 THR A CA 1
ATOM 1549 C C . THR A 1 212 ? -6.901 -16.751 -5.587 1.00 94.12 212 THR A C 1
ATOM 1551 O O . THR A 1 212 ? -6.241 -15.759 -5.895 1.00 94.12 212 THR A O 1
ATOM 1554 N N . ILE A 1 213 ? -6.343 -17.884 -5.160 1.00 92.44 213 ILE A N 1
ATOM 1555 C CA . ILE A 1 213 ? -4.899 -18.134 -5.067 1.00 92.44 213 ILE A CA 1
ATOM 1556 C C . ILE A 1 213 ? -4.481 -18.995 -6.260 1.00 92.44 213 ILE A C 1
ATOM 1558 O O . ILE A 1 213 ? -5.138 -19.991 -6.575 1.00 92.44 213 ILE A O 1
ATOM 1562 N N . GLN A 1 214 ? -3.401 -18.603 -6.933 1.00 88.25 214 GLN A N 1
ATOM 1563 C CA . GLN A 1 214 ? -2.907 -19.268 -8.136 1.00 88.25 214 GLN A CA 1
ATOM 1564 C C . GLN A 1 214 ? -1.506 -19.835 -7.903 1.00 88.25 214 GLN A C 1
ATOM 1566 O O . GLN A 1 214 ? -0.663 -19.200 -7.276 1.00 88.25 214 GLN A O 1
ATOM 1571 N N . LEU A 1 215 ? -1.269 -21.032 -8.431 1.00 86.38 215 LEU A N 1
ATOM 1572 C CA . LEU A 1 215 ? 0.060 -21.602 -8.607 1.00 86.38 215 LEU A CA 1
ATOM 1573 C C . LEU A 1 215 ? 0.558 -21.244 -10.004 1.00 86.38 215 LEU A C 1
ATOM 1575 O O . LEU A 1 215 ? -0.186 -21.384 -10.978 1.00 86.38 215 LEU A O 1
ATOM 1579 N N . VAL A 1 216 ? 1.810 -20.807 -10.089 1.00 85.69 216 VAL A N 1
ATOM 1580 C CA . VAL A 1 216 ? 2.478 -20.494 -11.354 1.00 85.69 216 VAL A CA 1
ATOM 1581 C C . VAL A 1 216 ? 3.443 -21.627 -11.680 1.00 85.69 216 VAL A C 1
ATOM 1583 O O . VAL A 1 216 ? 4.265 -22.004 -10.847 1.00 85.69 216 VAL A O 1
ATOM 1586 N N . PHE A 1 217 ? 3.317 -22.179 -12.883 1.00 90.06 217 PHE A N 1
ATOM 1587 C CA . PHE A 1 217 ? 4.198 -23.209 -13.418 1.00 90.06 217 PHE A CA 1
ATOM 1588 C C . PHE A 1 217 ? 4.881 -22.672 -14.671 1.00 90.06 217 PHE A C 1
ATOM 1590 O O . PHE A 1 217 ? 4.218 -22.457 -15.687 1.00 90.06 217 PHE A O 1
ATOM 1597 N N . ASP A 1 218 ? 6.192 -22.473 -14.601 1.00 93.25 218 ASP A N 1
ATOM 1598 C CA . ASP A 1 218 ? 6.991 -22.094 -15.763 1.00 93.25 218 ASP A CA 1
ATOM 1599 C C . ASP A 1 218 ? 7.202 -23.303 -16.682 1.00 93.25 218 ASP A C 1
ATOM 1601 O O . ASP A 1 218 ? 7.462 -24.424 -16.231 1.00 93.25 218 ASP A O 1
ATOM 1605 N N . LEU A 1 219 ? 7.072 -23.079 -17.986 1.00 94.94 219 LEU A N 1
ATOM 1606 C CA . LEU A 1 219 ? 7.239 -24.089 -19.021 1.00 94.94 219 LEU A CA 1
ATOM 1607 C C . LEU A 1 219 ? 8.611 -23.967 -19.686 1.00 94.94 219 LEU A C 1
ATOM 1609 O O . LEU A 1 219 ? 9.258 -22.921 -19.680 1.00 94.94 219 LEU A O 1
ATOM 1613 N N . THR A 1 220 ? 9.064 -25.058 -20.305 1.00 95.88 220 THR A N 1
ATOM 1614 C CA . THR A 1 220 ? 10.393 -25.132 -20.933 1.00 95.88 220 THR A CA 1
ATOM 1615 C C . THR A 1 220 ? 10.578 -24.181 -22.118 1.00 95.88 220 THR A C 1
ATOM 1617 O O . THR A 1 220 ? 11.709 -23.954 -22.532 1.00 95.88 220 THR A O 1
ATOM 1620 N N . ASP A 1 221 ? 9.491 -23.655 -22.687 1.00 93.69 221 ASP A N 1
ATOM 1621 C CA . ASP A 1 221 ? 9.503 -22.693 -23.794 1.00 93.69 221 ASP A CA 1
ATOM 1622 C C . ASP A 1 221 ? 9.478 -21.223 -23.327 1.00 93.69 221 ASP A C 1
ATOM 1624 O O . ASP A 1 221 ? 9.396 -20.318 -24.156 1.00 93.69 221 ASP A O 1
ATOM 1628 N N . GLY A 1 222 ? 9.565 -20.977 -22.014 1.00 89.81 222 GLY A N 1
ATOM 1629 C CA . GLY A 1 222 ? 9.542 -19.641 -21.413 1.00 89.81 222 GLY A CA 1
ATOM 1630 C C . GLY A 1 222 ? 8.138 -19.072 -21.185 1.00 89.81 222 GLY A C 1
ATOM 1631 O O . GLY A 1 222 ? 8.016 -17.962 -20.668 1.00 89.81 222 GLY A O 1
ATOM 1632 N N . SER A 1 223 ? 7.080 -19.805 -21.546 1.00 93.62 223 SER A N 1
ATOM 1633 C CA . SER A 1 223 ? 5.708 -19.464 -21.161 1.00 93.62 223 SER A CA 1
ATOM 1634 C C . SER A 1 223 ? 5.391 -19.930 -19.729 1.00 93.62 223 SER A C 1
ATOM 1636 O O . SER A 1 223 ? 6.182 -20.638 -19.106 1.00 93.62 223 SER A O 1
ATOM 1638 N N . SER A 1 224 ? 4.240 -19.529 -19.177 1.00 92.12 224 SER A N 1
ATOM 1639 C CA . SER A 1 224 ? 3.789 -19.981 -17.851 1.00 92.12 224 SER A CA 1
ATOM 1640 C C . SER A 1 224 ? 2.306 -20.356 -17.842 1.00 92.12 224 SER A C 1
ATOM 1642 O O . SER A 1 224 ? 1.493 -19.775 -18.564 1.00 92.12 224 SER A O 1
ATOM 1644 N N . ILE A 1 225 ? 1.945 -21.332 -17.003 1.00 93.88 225 ILE A N 1
ATOM 1645 C CA . ILE A 1 225 ? 0.559 -21.721 -16.711 1.00 93.88 225 ILE A CA 1
ATOM 1646 C C . ILE A 1 225 ? 0.205 -21.269 -15.298 1.00 93.88 225 ILE A C 1
ATOM 1648 O O . ILE A 1 225 ? 0.921 -21.555 -14.341 1.00 93.88 225 ILE A O 1
ATOM 1652 N N . HIS A 1 226 ? -0.939 -20.599 -15.167 1.00 90.19 226 HIS A N 1
ATOM 1653 C CA . HIS A 1 226 ? -1.465 -20.112 -13.894 1.00 90.19 226 HIS A CA 1
ATOM 1654 C C . HIS A 1 226 ? -2.697 -20.938 -13.525 1.00 90.19 226 HIS A C 1
ATOM 1656 O O . HIS A 1 226 ? -3.732 -20.850 -14.185 1.00 90.19 226 HIS A O 1
ATOM 1662 N N . VAL A 1 227 ? -2.590 -21.766 -12.485 1.00 91.56 227 VAL A N 1
ATOM 1663 C CA . VAL A 1 227 ? -3.659 -22.679 -12.051 1.00 91.56 227 VAL A CA 1
ATOM 1664 C C . VAL A 1 227 ? -4.239 -22.198 -10.732 1.00 91.56 227 VAL A C 1
ATOM 1666 O O . VAL A 1 227 ? -3.524 -22.097 -9.739 1.00 91.56 227 VAL A O 1
ATOM 1669 N N . THR A 1 228 ? -5.546 -21.943 -10.693 1.00 92.25 228 THR A N 1
ATOM 1670 C CA . THR A 1 228 ? -6.239 -21.623 -9.437 1.00 92.25 228 THR A CA 1
ATOM 1671 C C . THR A 1 228 ? -6.227 -22.841 -8.519 1.00 92.25 228 THR A C 1
ATOM 1673 O O . THR A 1 228 ? -6.801 -23.874 -8.858 1.00 92.25 228 THR A O 1
ATOM 1676 N N . SER A 1 229 ? -5.570 -22.723 -7.368 1.00 91.94 229 SER A N 1
ATOM 1677 C CA . SER A 1 229 ? -5.387 -23.812 -6.402 1.00 91.94 229 SER A CA 1
ATOM 1678 C C . SER A 1 229 ? -6.250 -23.658 -5.155 1.00 91.94 229 SER A C 1
ATOM 1680 O O . SER A 1 229 ? -6.550 -24.650 -4.492 1.00 91.94 229 SER A O 1
ATOM 1682 N N . ALA A 1 230 ? -6.649 -22.429 -4.829 1.00 93.75 230 ALA A N 1
ATOM 1683 C CA . ALA A 1 230 ? -7.433 -22.135 -3.641 1.00 93.75 230 ALA A CA 1
ATOM 1684 C C . ALA A 1 230 ? -8.264 -20.860 -3.813 1.00 93.75 230 ALA A C 1
ATOM 1686 O O . ALA A 1 230 ? -8.082 -20.088 -4.758 1.00 93.75 230 ALA A O 1
ATOM 1687 N N . ARG A 1 231 ? -9.144 -20.620 -2.845 1.00 95.38 231 ARG A N 1
ATOM 1688 C CA . ARG A 1 231 ? -9.812 -19.336 -2.617 1.00 95.38 231 ARG A CA 1
ATOM 1689 C C . ARG A 1 231 ? -9.495 -18.820 -1.225 1.00 95.38 231 ARG A C 1
ATOM 1691 O O . ARG A 1 231 ? -9.082 -19.593 -0.364 1.00 95.38 231 ARG A O 1
ATOM 1698 N N . TRP A 1 232 ? -9.724 -17.539 -0.991 1.00 96.00 232 TRP A N 1
ATOM 1699 C CA . TRP A 1 232 ? -9.679 -16.967 0.345 1.00 96.00 232 TRP A CA 1
ATOM 1700 C C . TRP A 1 232 ? -10.960 -16.211 0.682 1.00 96.00 232 TRP A C 1
ATOM 1702 O O . TRP A 1 232 ? -11.703 -15.778 -0.194 1.00 96.00 232 TRP A O 1
ATOM 1712 N N . SER A 1 233 ? -11.225 -16.072 1.976 1.00 96.69 233 SER A N 1
ATOM 1713 C CA . SER A 1 233 ? -12.301 -15.246 2.512 1.00 96.69 233 SER A CA 1
ATOM 1714 C C . SER A 1 233 ? -11.820 -14.448 3.722 1.00 96.69 233 SER A C 1
ATOM 1716 O O . SER A 1 233 ? -10.740 -14.702 4.268 1.00 96.69 233 SER A O 1
ATOM 1718 N N . LEU A 1 234 ? -12.627 -13.473 4.140 1.00 96.56 234 LEU A N 1
ATOM 1719 C CA . LEU A 1 234 ? -12.389 -12.640 5.317 1.00 96.56 234 LEU A CA 1
ATOM 1720 C C . LEU A 1 234 ? -13.457 -12.950 6.374 1.00 96.56 234 LEU A C 1
ATOM 1722 O O . LEU A 1 234 ? -14.491 -12.289 6.397 1.00 96.56 234 LEU A O 1
ATOM 1726 N N . PRO A 1 235 ? -13.245 -13.933 7.271 1.00 93.06 235 PRO A N 1
ATOM 1727 C CA . PRO A 1 235 ? -14.270 -14.356 8.231 1.00 93.06 235 PRO A CA 1
ATOM 1728 C C . PRO A 1 235 ? -14.722 -13.254 9.193 1.00 93.06 235 PRO A C 1
ATOM 1730 O O . PRO A 1 235 ? -15.823 -13.319 9.730 1.00 93.06 235 PRO A O 1
ATOM 1733 N N . ALA A 1 236 ? -13.861 -12.262 9.437 1.00 92.31 236 ALA A N 1
ATOM 1734 C CA . ALA A 1 236 ? -14.185 -11.100 10.255 1.00 92.31 236 ALA A CA 1
ATOM 1735 C C . ALA A 1 236 ? -14.983 -10.029 9.486 1.00 92.31 236 ALA A C 1
ATOM 1737 O O . ALA A 1 236 ? -15.519 -9.125 10.116 1.00 92.31 236 ALA A O 1
ATOM 1738 N N . ASN A 1 237 ? -15.064 -10.113 8.150 1.00 92.50 237 ASN A N 1
ATOM 1739 C CA . ASN A 1 237 ? -15.757 -9.149 7.301 1.00 92.50 237 ASN A CA 1
ATOM 1740 C C . ASN A 1 237 ? -17.104 -9.720 6.812 1.00 92.50 237 ASN A C 1
ATOM 1742 O O . ASN A 1 237 ? -17.140 -10.417 5.797 1.00 92.50 237 ASN A O 1
ATOM 1746 N N . PRO A 1 238 ? -18.232 -9.429 7.479 1.00 88.31 238 PRO A N 1
ATOM 1747 C CA . PRO A 1 238 ? -19.536 -9.934 7.050 1.00 88.31 238 PRO A CA 1
ATOM 1748 C C . PRO A 1 238 ? -20.032 -9.304 5.738 1.00 88.31 238 PRO A C 1
ATOM 1750 O O . PRO A 1 238 ? -20.934 -9.856 5.113 1.00 88.31 238 PRO A O 1
ATOM 1753 N N . ALA A 1 239 ? -19.474 -8.160 5.325 1.00 88.88 239 ALA A N 1
ATOM 1754 C CA . ALA A 1 239 ? -19.812 -7.506 4.062 1.00 88.88 239 ALA A CA 1
ATOM 1755 C C . ALA A 1 239 ? -19.032 -8.084 2.867 1.00 88.88 239 ALA A C 1
ATOM 1757 O O . ALA A 1 239 ? -19.431 -7.882 1.718 1.00 88.88 239 ALA A O 1
ATOM 1758 N N . PHE A 1 240 ? -17.943 -8.821 3.113 1.00 91.19 240 PHE A N 1
ATOM 1759 C CA . PHE A 1 240 ? -17.150 -9.420 2.048 1.00 91.19 240 PHE A CA 1
ATOM 1760 C C . PHE A 1 240 ? -17.952 -10.489 1.300 1.00 91.19 240 PHE A C 1
ATOM 1762 O O . PHE A 1 240 ? -18.389 -11.489 1.870 1.00 91.19 240 PHE A O 1
ATOM 1769 N N . THR A 1 241 ? -18.088 -10.296 -0.010 1.00 91.94 241 THR A N 1
ATOM 1770 C CA . THR A 1 241 ? -18.686 -11.268 -0.924 1.00 91.94 241 THR A CA 1
ATOM 1771 C C . THR A 1 241 ? -17.650 -11.667 -1.967 1.00 91.94 241 THR A C 1
ATOM 1773 O O . THR A 1 241 ? -17.020 -10.811 -2.588 1.00 91.94 241 THR A O 1
ATOM 1776 N N . SER A 1 242 ? -17.486 -12.977 -2.169 1.00 91.12 242 SER A N 1
ATOM 1777 C CA . SER A 1 242 ? -16.606 -13.538 -3.202 1.00 91.12 242 SER A CA 1
ATOM 1778 C C . SER A 1 242 ? -16.872 -12.882 -4.562 1.00 91.12 242 SER A C 1
ATOM 1780 O O . SER A 1 242 ? -18.021 -12.780 -4.993 1.00 91.12 242 SER A O 1
ATOM 1782 N N . GLY A 1 243 ? -15.814 -12.407 -5.221 1.00 92.19 243 GLY A N 1
ATOM 1783 C CA . GLY A 1 243 ? -15.904 -11.754 -6.528 1.00 92.19 243 GLY A CA 1
ATOM 1784 C C . GLY A 1 243 ? -16.367 -10.293 -6.518 1.00 92.19 243 GLY A C 1
ATOM 1785 O O . GLY A 1 243 ? -16.305 -9.654 -7.562 1.00 92.19 243 GLY A O 1
ATOM 1786 N N . ALA A 1 244 ? -16.831 -9.749 -5.387 1.00 94.19 244 ALA A N 1
ATOM 1787 C CA . ALA A 1 244 ? -17.335 -8.374 -5.328 1.00 94.19 244 ALA A CA 1
ATOM 1788 C C . ALA A 1 244 ? -16.235 -7.341 -5.039 1.00 94.19 244 ALA A C 1
ATOM 1790 O O . ALA A 1 244 ? -16.355 -6.196 -5.456 1.00 94.19 244 ALA A O 1
ATOM 1791 N N . GLY A 1 245 ? -15.180 -7.730 -4.323 1.00 96.50 245 GLY A N 1
ATOM 1792 C CA . GLY A 1 245 ? -14.169 -6.802 -3.817 1.00 96.50 245 GLY A CA 1
ATOM 1793 C C . GLY A 1 245 ? -14.591 -6.113 -2.518 1.00 96.50 245 GLY A C 1
ATOM 1794 O O . GLY A 1 245 ? -15.641 -6.396 -1.940 1.00 96.50 245 GLY A O 1
ATOM 1795 N N . ILE A 1 246 ? -13.724 -5.235 -2.030 1.00 98.06 246 ILE A N 1
ATOM 1796 C CA . ILE A 1 246 ? -13.871 -4.451 -0.811 1.00 98.06 246 ILE A CA 1
ATOM 1797 C C . ILE A 1 246 ? -14.564 -3.138 -1.161 1.00 98.06 246 ILE A C 1
ATOM 1799 O O . ILE A 1 246 ? -14.105 -2.379 -2.018 1.00 98.06 246 ILE A O 1
ATOM 1803 N N . VAL A 1 247 ? -15.679 -2.874 -0.485 1.00 97.25 247 VAL A N 1
ATOM 1804 C CA . VAL A 1 247 ? -16.406 -1.607 -0.583 1.00 97.25 247 VAL A CA 1
ATOM 1805 C C . VAL A 1 247 ? -15.770 -0.615 0.399 1.00 97.25 247 VAL A C 1
ATOM 1807 O O . VAL A 1 247 ? -15.692 -0.939 1.584 1.00 97.25 247 VAL A O 1
ATOM 1810 N N . PRO A 1 248 ? -15.307 0.567 -0.048 1.00 97.44 248 PRO A N 1
ATOM 1811 C CA . PRO A 1 248 ? -14.728 1.569 0.841 1.00 97.44 248 PRO A CA 1
ATOM 1812 C C . PRO A 1 248 ? -15.750 2.110 1.843 1.00 97.44 248 PRO A C 1
ATOM 1814 O O . PRO A 1 248 ? -16.911 2.315 1.487 1.00 97.44 248 PRO A O 1
ATOM 1817 N N . ASP A 1 249 ? -15.295 2.426 3.056 1.00 97.12 249 ASP A N 1
ATOM 1818 C CA . ASP A 1 249 ? -16.100 3.125 4.068 1.00 97.12 249 ASP A CA 1
ATOM 1819 C C . ASP A 1 249 ? -16.416 4.558 3.613 1.00 97.12 249 ASP A C 1
ATOM 1821 O O . ASP A 1 249 ? -17.519 5.066 3.814 1.00 97.12 249 ASP A O 1
ATOM 1825 N N . PHE A 1 250 ? -15.450 5.184 2.930 1.00 97.31 250 PHE A N 1
ATOM 1826 C CA . PHE A 1 250 ? -15.556 6.522 2.352 1.00 97.31 250 PHE A CA 1
ATOM 1827 C C . PHE A 1 250 ? -15.352 6.459 0.829 1.00 97.31 250 PHE A C 1
ATOM 1829 O O . PHE A 1 250 ? -14.227 6.612 0.332 1.00 97.31 250 PHE A O 1
ATOM 1836 N N . PRO A 1 251 ? -16.421 6.194 0.055 1.00 96.50 251 PRO A N 1
ATOM 1837 C CA . PRO A 1 251 ? -16.324 6.089 -1.392 1.00 96.50 251 PRO A CA 1
ATOM 1838 C C . PRO A 1 251 ? -16.126 7.461 -2.053 1.00 96.50 251 PRO A C 1
ATOM 1840 O O . PRO A 1 251 ? -16.839 8.422 -1.764 1.00 96.50 251 PRO A O 1
ATOM 1843 N N . LEU A 1 252 ? -15.204 7.539 -3.012 1.00 95.06 252 LEU A N 1
ATOM 1844 C CA . LEU A 1 252 ? -15.054 8.700 -3.888 1.00 95.06 252 LEU A CA 1
ATOM 1845 C C . LEU A 1 252 ? -16.105 8.663 -4.996 1.00 95.06 252 LEU A C 1
ATOM 1847 O O . LEU A 1 252 ? -16.310 7.640 -5.652 1.00 95.06 252 LEU A O 1
ATOM 1851 N N . THR A 1 253 ? -16.749 9.799 -5.251 1.00 91.06 253 THR A N 1
ATOM 1852 C CA . THR A 1 253 ? -17.826 9.910 -6.246 1.00 91.06 253 THR A CA 1
ATOM 1853 C C . THR A 1 253 ? -17.328 10.289 -7.637 1.00 91.06 253 THR A C 1
ATOM 1855 O O . THR A 1 253 ? -17.973 9.923 -8.611 1.00 91.06 253 THR A O 1
ATOM 1858 N N . LEU A 1 254 ? -16.163 10.939 -7.750 1.00 87.50 254 LEU A N 1
ATOM 1859 C CA . LEU A 1 254 ? -15.545 11.298 -9.034 1.00 87.50 254 LEU A CA 1
ATOM 1860 C C . LEU A 1 254 ? -15.287 10.055 -9.892 1.00 87.50 254 LEU A C 1
ATOM 1862 O O . LEU A 1 254 ? -14.799 9.055 -9.372 1.00 87.50 254 LEU A O 1
ATOM 1866 N N . ASP A 1 255 ? -15.582 10.108 -11.189 1.00 81.94 255 ASP A N 1
ATOM 1867 C CA . ASP A 1 255 ? -15.404 8.959 -12.091 1.00 81.94 255 ASP A CA 1
ATOM 1868 C C . ASP A 1 255 ? -13.927 8.578 -12.261 1.00 81.94 255 ASP A C 1
ATOM 1870 O O . ASP A 1 255 ? -13.576 7.403 -12.187 1.00 81.94 255 ASP A O 1
ATOM 1874 N N . ALA A 1 256 ? -13.060 9.583 -12.404 1.00 83.62 256 ALA A N 1
ATOM 1875 C CA . ALA A 1 256 ? -11.609 9.437 -12.477 1.00 83.62 256 ALA A CA 1
ATOM 1876 C C . ALA A 1 256 ? -10.945 10.410 -11.484 1.00 83.62 256 ALA A C 1
ATOM 1878 O O . ALA A 1 256 ? -10.542 11.505 -11.879 1.00 83.62 256 ALA A O 1
ATOM 1879 N N . PRO A 1 257 ? -10.890 10.066 -10.182 1.00 85.12 257 PRO A N 1
ATOM 1880 C CA . PRO A 1 257 ? -10.249 10.914 -9.187 1.00 85.12 257 PRO A CA 1
ATOM 1881 C C . PRO A 1 257 ? -8.743 10.984 -9.450 1.00 85.12 257 PRO A C 1
ATOM 1883 O O . PRO A 1 257 ? -8.103 9.957 -9.686 1.00 85.12 257 PRO A O 1
ATOM 1886 N N . ALA A 1 258 ? -8.168 12.181 -9.365 1.00 86.62 258 ALA A N 1
ATOM 1887 C CA . ALA A 1 258 ? -6.721 12.340 -9.403 1.00 86.62 258 ALA A CA 1
ATOM 1888 C C . ALA A 1 258 ? -6.105 11.923 -8.057 1.00 86.62 258 ALA A C 1
ATOM 1890 O O . ALA A 1 258 ? -6.786 11.889 -7.030 1.00 86.62 258 ALA A O 1
ATOM 1891 N N . ASP A 1 259 ? -4.792 11.689 -8.022 1.00 84.50 259 ASP A N 1
ATOM 1892 C CA . ASP A 1 259 ? -4.057 11.396 -6.781 1.00 84.50 259 ASP A CA 1
ATOM 1893 C C . ASP A 1 259 ? -4.352 12.400 -5.659 1.00 84.50 259 ASP A C 1
ATOM 1895 O O . ASP A 1 259 ? -4.583 12.022 -4.511 1.00 84.50 259 ASP A O 1
ATOM 1899 N N . SER A 1 260 ? -4.419 13.688 -6.000 1.00 84.19 260 SER A N 1
ATOM 1900 C CA . SER A 1 260 ? -4.726 14.748 -5.041 1.00 84.19 260 SER A CA 1
ATOM 1901 C C . SER A 1 260 ? -6.100 14.609 -4.388 1.00 84.19 260 SER A C 1
ATOM 1903 O O . SER A 1 260 ? -6.270 15.061 -3.259 1.00 84.19 260 SER A O 1
ATOM 1905 N N . ASP A 1 261 ? -7.076 14.008 -5.071 1.00 91.31 261 ASP A N 1
ATOM 1906 C CA . ASP A 1 261 ? -8.423 13.838 -4.525 1.00 91.31 261 ASP A CA 1
ATOM 1907 C C . ASP A 1 261 ? -8.448 12.739 -3.460 1.00 91.31 261 ASP A C 1
ATOM 1909 O O . ASP A 1 261 ? -9.074 12.916 -2.417 1.00 91.31 261 ASP A O 1
ATOM 1913 N N . TYR A 1 262 ? -7.695 11.653 -3.664 1.00 93.00 262 TYR A N 1
ATOM 1914 C CA . TYR A 1 262 ? -7.531 10.604 -2.654 1.00 93.00 262 TYR A CA 1
ATOM 1915 C C . TYR A 1 262 ? -6.862 11.136 -1.389 1.00 93.00 262 TYR A C 1
ATOM 1917 O O . TYR A 1 262 ? -7.351 10.907 -0.284 1.00 93.00 262 TYR A O 1
ATOM 1925 N N . TYR A 1 263 ? -5.764 11.875 -1.542 1.00 90.06 263 TYR A N 1
ATOM 1926 C CA . TYR A 1 263 ? -5.047 12.426 -0.395 1.00 90.06 263 TYR A CA 1
ATOM 1927 C C . TYR A 1 263 ? -5.852 13.504 0.339 1.00 90.06 263 TYR A C 1
ATOM 1929 O O . TYR A 1 263 ? -5.807 13.570 1.568 1.00 90.06 263 TYR A O 1
ATOM 1937 N N . ARG A 1 264 ? -6.641 14.312 -0.383 1.00 89.81 264 ARG A N 1
ATOM 1938 C CA . ARG A 1 264 ? -7.576 15.262 0.236 1.00 89.81 264 ARG A CA 1
ATOM 1939 C C . ARG A 1 264 ? -8.655 14.536 1.040 1.00 89.81 264 ARG A C 1
ATOM 1941 O O . ARG A 1 264 ? -8.887 14.900 2.186 1.00 89.81 264 ARG A O 1
ATOM 1948 N N . ALA A 1 265 ? -9.260 13.492 0.479 1.00 92.88 265 ALA A N 1
ATOM 1949 C CA . ALA A 1 265 ? -10.265 12.703 1.186 1.00 92.88 265 ALA A CA 1
ATOM 1950 C C . ALA A 1 265 ? -9.685 12.012 2.431 1.00 92.88 265 ALA A C 1
ATOM 1952 O O . ALA A 1 265 ? -10.315 12.020 3.485 1.00 92.88 265 ALA A O 1
ATOM 1953 N N . ALA A 1 266 ? -8.461 11.479 2.344 1.00 92.44 266 ALA A N 1
ATOM 1954 C CA . ALA A 1 266 ? -7.754 10.918 3.497 1.00 92.44 266 ALA A CA 1
ATOM 1955 C C . ALA A 1 266 ? -7.626 11.932 4.637 1.00 92.44 266 ALA A C 1
ATOM 1957 O O . ALA A 1 266 ? -7.934 11.630 5.787 1.00 92.44 266 ALA A O 1
ATOM 1958 N N . LEU A 1 267 ? -7.235 13.159 4.305 1.00 89.31 267 LEU A N 1
ATOM 1959 C CA . LEU A 1 267 ? -7.137 14.229 5.281 1.00 89.31 267 LEU A CA 1
ATOM 1960 C C . LEU A 1 267 ? -8.489 14.601 5.898 1.00 89.31 267 LEU A C 1
ATOM 1962 O O . LEU A 1 267 ? -8.562 14.827 7.105 1.00 89.31 267 LEU A O 1
ATOM 1966 N N . GLU A 1 268 ? -9.545 14.706 5.093 1.00 91.25 268 GLU A N 1
ATOM 1967 C CA . GLU A 1 268 ? -10.889 15.041 5.581 1.00 91.25 268 GLU A CA 1
ATOM 1968 C C . GLU A 1 268 ? -11.400 13.987 6.575 1.00 91.25 268 GLU A C 1
ATOM 1970 O O . GLU A 1 268 ? -11.938 14.340 7.630 1.00 91.25 268 GLU A O 1
ATOM 1975 N N . VAL A 1 269 ? -11.159 12.705 6.279 1.00 92.44 269 VAL A N 1
ATOM 1976 C CA . VAL A 1 269 ? -11.481 11.586 7.176 1.00 92.44 269 VAL A CA 1
ATOM 1977 C C . VAL A 1 269 ? -10.651 11.667 8.457 1.00 92.44 269 VAL A C 1
ATOM 1979 O O . VAL A 1 269 ? -11.229 11.653 9.542 1.00 92.44 269 VAL A O 1
ATOM 1982 N N . TYR A 1 270 ? -9.328 11.841 8.349 1.00 90.44 270 TYR A N 1
ATOM 1983 C CA . TYR A 1 270 ? -8.443 11.965 9.514 1.00 90.44 270 TYR A CA 1
ATOM 1984 C C . TYR A 1 270 ? -8.832 13.138 10.422 1.00 90.44 270 TYR A C 1
ATOM 1986 O O . TYR A 1 270 ? -8.926 12.997 11.635 1.00 90.44 270 TYR A O 1
ATOM 1994 N N . SER A 1 271 ? -9.127 14.301 9.840 1.00 87.81 271 SER A N 1
ATOM 1995 C CA . SER A 1 271 ? -9.473 15.508 10.603 1.00 87.81 271 SER A CA 1
ATOM 1996 C C . SER A 1 271 ? -10.805 15.377 11.345 1.00 87.81 271 SER A C 1
ATOM 1998 O O . SER A 1 271 ? -11.026 16.060 12.344 1.00 87.81 271 SER A O 1
ATOM 2000 N N . SER A 1 272 ? -11.699 14.519 10.850 1.00 85.94 272 SER A N 1
ATOM 2001 C CA . SER A 1 272 ? -13.010 14.268 11.451 1.00 85.94 272 SER A CA 1
ATOM 2002 C C . SER A 1 272 ? -12.967 13.181 12.529 1.00 85.94 272 SER A C 1
ATOM 2004 O O . SER A 1 272 ? -13.877 13.121 13.356 1.00 85.94 272 SER A O 1
ATOM 2006 N N . ASN A 1 273 ? -11.941 12.322 12.511 1.00 73.00 273 ASN A N 1
ATOM 2007 C CA . ASN A 1 273 ? -11.795 11.174 13.405 1.00 73.00 273 ASN A CA 1
ATOM 2008 C C . ASN A 1 273 ? -10.292 10.842 13.605 1.00 73.00 273 ASN A C 1
ATOM 2010 O O . ASN A 1 273 ? -9.783 9.919 12.962 1.00 73.00 273 ASN A O 1
ATOM 2014 N N . PRO A 1 274 ? -9.567 11.644 14.412 1.00 60.69 274 PRO A N 1
ATOM 2015 C CA . PRO A 1 274 ? -8.108 11.565 14.532 1.00 60.69 274 PRO A CA 1
ATOM 2016 C C . PRO A 1 274 ? -7.596 10.365 15.338 1.00 60.69 274 PRO A C 1
ATOM 2018 O O . PRO A 1 274 ? -8.300 9.922 16.277 1.00 60.69 274 PRO A O 1
#